Protein AF-A0A2T0MSK0-F1 (afdb_monomer_lite)

Sequence (196 aa):
MATLDSDTILVTEDGREGRLYRVDIQSNSGSLTFDRPVYLGRGYTHDLLAYDGSGHLFGIAGGTLRRYTINAAKPTISDISGNTKIGDGFTLKTLTATGPGWILGTTTDGRLISYRINGAGSWQRYQLRDTTWQVFDHLLSPGGGVYYGHRGEGSLFRYDDENPYDGRADDLRGQGAVDTTGWTQTLLSAQPATVS

Organism: NCBI:txid1291556

Structure (mmCIF, N/CA/C/O backbone):
data_AF-A0A2T0MSK0-F1
#
_entry.id   AF-A0A2T0MSK0-F1
#
loop_
_atom_site.group_PDB
_atom_site.id
_atom_site.type_symbol
_atom_site.label_atom_id
_atom_site.label_alt_id
_atom_site.label_comp_id
_atom_site.label_asym_id
_atom_site.label_entity_id
_atom_site.label_seq_id
_atom_site.pdbx_PDB_ins_code
_atom_site.Cartn_x
_atom_site.Cartn_y
_atom_site.Cartn_z
_atom_site.occupancy
_atom_site.B_iso_or_equiv
_atom_site.auth_seq_id
_atom_site.auth_comp_id
_atom_site.auth_asym_id
_atom_site.auth_atom_id
_atom_site.pdbx_PDB_model_num
ATOM 1 N N . MET A 1 1 ? -3.395 -6.216 3.695 1.00 94.75 1 MET A N 1
ATOM 2 C CA . MET A 1 1 ? -4.725 -5.857 3.142 1.00 94.75 1 MET A CA 1
ATOM 3 C C . MET A 1 1 ? -4.579 -4.685 2.182 1.00 94.75 1 MET A C 1
ATOM 5 O O . MET A 1 1 ? -3.748 -3.833 2.456 1.00 94.75 1 MET A O 1
ATOM 9 N N . ALA A 1 2 ? -5.370 -4.628 1.109 1.00 97.69 2 ALA A N 1
ATOM 10 C CA . ALA A 1 2 ? -5.450 -3.490 0.191 1.00 97.69 2 ALA A CA 1
ATOM 11 C C . ALA A 1 2 ? -6.913 -3.169 -0.157 1.00 97.69 2 ALA A C 1
ATOM 13 O O . ALA A 1 2 ? -7.655 -4.068 -0.552 1.00 97.69 2 ALA A O 1
ATOM 14 N N . THR A 1 3 ? -7.311 -1.905 -0.036 1.00 97.31 3 THR A N 1
ATOM 15 C CA . THR A 1 3 ? -8.613 -1.411 -0.511 1.00 97.31 3 THR A CA 1
ATOM 16 C C . THR A 1 3 ? -8.523 -1.078 -1.999 1.00 97.31 3 THR A C 1
ATOM 18 O O . THR A 1 3 ? -7.628 -0.341 -2.412 1.00 97.31 3 THR A O 1
ATOM 21 N N . LEU A 1 4 ? -9.422 -1.638 -2.810 1.00 97.56 4 LEU A N 1
ATOM 22 C CA . LEU A 1 4 ? -9.462 -1.392 -4.256 1.00 97.56 4 LEU A CA 1
ATOM 23 C C . LEU A 1 4 ? -10.348 -0.186 -4.563 1.00 97.56 4 LEU A C 1
ATOM 25 O O . LEU A 1 4 ? -9.930 0.730 -5.267 1.00 97.56 4 LEU A O 1
ATOM 29 N N . ASP A 1 5 ? -11.540 -0.180 -3.976 1.00 95.38 5 ASP A N 1
ATOM 30 C CA . ASP A 1 5 ? -12.548 0.866 -4.092 1.00 95.38 5 ASP A CA 1
ATOM 31 C C . ASP A 1 5 ? -13.436 0.894 -2.830 1.00 95.38 5 ASP A C 1
ATOM 33 O O . ASP A 1 5 ? -13.098 0.311 -1.796 1.00 95.38 5 ASP A O 1
ATOM 37 N N . SER A 1 6 ? -14.569 1.595 -2.897 1.00 93.19 6 SER A N 1
ATOM 38 C CA . SER A 1 6 ? -15.495 1.744 -1.775 1.00 93.19 6 SER A CA 1
ATOM 39 C C . SER A 1 6 ? -16.177 0.444 -1.342 1.00 93.19 6 SER A C 1
ATOM 41 O O . SER A 1 6 ? -16.709 0.403 -0.229 1.00 93.19 6 SER A O 1
ATOM 43 N N . ASP A 1 7 ? -16.218 -0.572 -2.211 1.00 95.50 7 ASP A N 1
ATOM 44 C CA . ASP A 1 7 ? -16.981 -1.802 -2.002 1.00 95.50 7 ASP A CA 1
ATOM 45 C C . ASP A 1 7 ? -16.143 -3.093 -2.036 1.00 95.50 7 ASP A C 1
ATOM 47 O O . ASP A 1 7 ? -16.675 -4.174 -1.773 1.00 95.50 7 ASP A O 1
ATOM 51 N N . THR A 1 8 ? -14.841 -2.992 -2.313 1.00 97.75 8 THR A N 1
ATOM 52 C CA . THR A 1 8 ? -13.966 -4.146 -2.518 1.00 97.75 8 THR A CA 1
ATOM 53 C C . THR A 1 8 ? -12.625 -4.010 -1.791 1.00 97.75 8 THR A C 1
ATOM 55 O O . THR A 1 8 ? -11.852 -3.067 -1.989 1.00 97.75 8 THR A O 1
ATOM 58 N N . ILE A 1 9 ? -12.291 -5.029 -0.994 1.00 97.69 9 ILE A N 1
ATOM 59 C CA . ILE A 1 9 ? -11.008 -5.159 -0.291 1.00 97.69 9 ILE A CA 1
ATOM 60 C C . ILE A 1 9 ? -10.359 -6.505 -0.632 1.00 97.69 9 ILE A C 1
ATOM 62 O O . ILE A 1 9 ? -11.032 -7.532 -0.704 1.00 97.69 9 ILE A O 1
ATOM 66 N N . LEU A 1 10 ? -9.035 -6.521 -0.785 1.00 98.31 10 LEU A N 1
ATOM 67 C CA . LEU A 1 10 ? -8.230 -7.737 -0.883 1.00 98.31 10 LEU A CA 1
ATOM 68 C C . LEU A 1 10 ? -7.434 -7.981 0.403 1.00 98.31 10 LEU A C 1
ATOM 70 O O . LEU A 1 10 ? -6.728 -7.099 0.907 1.00 98.31 10 LEU A O 1
ATOM 74 N N . VAL A 1 11 ? -7.508 -9.203 0.925 1.00 96.94 11 VAL A N 1
ATOM 75 C CA . VAL A 1 11 ? -6.854 -9.604 2.178 1.00 96.94 11 VAL A CA 1
ATOM 76 C C . VAL A 1 11 ? -6.111 -10.917 1.980 1.00 96.94 11 VAL A C 1
ATOM 78 O O . VAL A 1 11 ? -6.629 -11.847 1.361 1.00 96.94 11 VAL A O 1
ATOM 81 N N . THR A 1 12 ? -4.894 -10.985 2.511 1.00 96.00 12 THR A N 1
ATOM 82 C CA . THR A 1 12 ? -4.128 -12.224 2.623 1.00 96.00 12 THR A CA 1
ATOM 83 C C . THR A 1 12 ? -4.381 -12.890 3.968 1.00 96.00 12 THR A C 1
ATOM 85 O O . THR A 1 12 ? -4.525 -12.218 4.985 1.00 96.00 12 THR A O 1
ATOM 88 N N . GLU A 1 13 ? -4.463 -14.215 3.964 1.00 92.62 13 GLU A N 1
ATOM 89 C CA . GLU A 1 13 ? -4.462 -15.038 5.173 1.00 92.62 13 GLU A CA 1
ATOM 90 C C . GLU A 1 13 ? -3.043 -15.536 5.446 1.00 92.62 13 GLU A C 1
ATOM 92 O O . GLU A 1 13 ? -2.390 -16.098 4.555 1.00 92.62 13 GLU A O 1
ATOM 97 N N . ASP A 1 14 ? -2.606 -15.366 6.692 1.00 84.00 14 ASP A N 1
ATOM 98 C CA . ASP A 1 14 ? -1.315 -15.844 7.170 1.00 84.00 14 ASP A CA 1
ATOM 99 C C . ASP A 1 14 ? -1.237 -17.371 7.098 1.00 84.00 14 ASP A C 1
ATOM 101 O O . ASP A 1 14 ? -2.117 -18.102 7.555 1.00 84.00 14 ASP A O 1
ATOM 105 N N . GLY A 1 15 ? -0.142 -17.883 6.546 1.00 81.50 15 GLY A N 1
ATOM 106 C CA . GLY A 1 15 ? 0.099 -19.317 6.484 1.00 81.50 15 GLY A CA 1
ATOM 107 C C . GLY A 1 15 ? 1.002 -19.717 5.331 1.00 81.50 15 GLY A C 1
ATOM 108 O O . GLY A 1 15 ? 1.218 -18.969 4.381 1.00 81.50 15 GLY A O 1
ATOM 109 N N . ARG A 1 16 ? 1.518 -20.949 5.395 1.00 82.50 16 ARG A N 1
ATOM 110 C CA . ARG A 1 16 ? 2.482 -21.469 4.406 1.00 82.50 16 ARG A CA 1
ATOM 111 C C . ARG A 1 16 ? 1.939 -21.491 2.980 1.00 82.50 16 ARG A C 1
ATOM 113 O O . ARG A 1 16 ? 2.705 -21.342 2.038 1.00 82.50 16 ARG A O 1
ATOM 120 N N . GLU A 1 17 ? 0.636 -21.711 2.825 1.00 88.25 17 GLU A N 1
ATOM 121 C CA . GLU A 1 17 ? 0.003 -21.733 1.507 1.00 88.25 17 GLU A CA 1
ATOM 122 C C . GLU A 1 17 ? -0.261 -20.328 0.956 1.00 88.25 17 GLU A C 1
ATOM 124 O O . GLU A 1 17 ? -0.338 -20.194 -0.264 1.00 88.25 17 GLU A O 1
ATOM 129 N N . GLY A 1 18 ? -0.394 -19.319 1.832 1.00 93.06 18 GLY A N 1
ATOM 130 C CA . GLY A 1 18 ? -0.763 -17.934 1.525 1.00 93.06 18 GLY A CA 1
ATOM 131 C C . GLY A 1 18 ? -2.043 -17.827 0.704 1.00 93.06 18 GLY A C 1
ATOM 132 O O . GLY A 1 18 ? -2.034 -18.087 -0.500 1.00 93.06 18 GLY A O 1
ATOM 133 N N . ARG A 1 19 ? -3.165 -17.444 1.308 1.00 97.12 19 ARG A N 1
ATOM 134 C CA . ARG A 1 19 ? -4.448 -17.371 0.589 1.00 97.12 19 ARG A CA 1
ATOM 135 C C . ARG A 1 19 ? -4.872 -15.930 0.372 1.00 97.12 19 ARG A C 1
ATOM 137 O O . ARG A 1 19 ? -4.664 -15.101 1.244 1.00 97.12 19 ARG A O 1
ATOM 144 N N . LEU A 1 20 ? -5.467 -15.648 -0.783 1.00 98.12 20 LEU A N 1
ATOM 145 C CA . LEU A 1 20 ? -6.070 -14.355 -1.092 1.00 98.12 20 LEU A CA 1
ATOM 146 C C . LEU A 1 20 ? -7.587 -14.475 -1.039 1.00 98.12 20 LEU A C 1
ATOM 148 O O . LEU A 1 20 ? -8.165 -15.375 -1.658 1.00 98.12 20 LEU A O 1
ATOM 152 N N . TYR A 1 21 ? -8.209 -13.528 -0.353 1.00 98.31 21 TYR A N 1
ATOM 153 C CA . TYR A 1 21 ? -9.651 -13.365 -0.297 1.00 98.31 21 TYR A CA 1
ATOM 154 C C . TYR A 1 21 ? -10.037 -11.966 -0.760 1.00 98.31 21 TYR A C 1
ATOM 156 O O . TYR A 1 21 ? -9.319 -10.993 -0.519 1.00 98.31 21 TYR A O 1
ATOM 164 N N . ARG A 1 22 ? -11.201 -11.882 -1.396 1.00 98.44 22 ARG A N 1
ATOM 165 C CA . ARG A 1 22 ? -11.925 -10.638 -1.622 1.00 98.44 22 ARG A CA 1
ATOM 166 C C . ARG A 1 22 ? -12.978 -10.475 -0.538 1.00 98.44 22 ARG A C 1
ATOM 168 O O . ARG A 1 22 ? -13.679 -11.432 -0.215 1.00 98.44 22 ARG A O 1
ATOM 175 N N . VAL A 1 23 ? -13.099 -9.279 0.008 1.00 97.88 23 VAL A N 1
ATOM 176 C CA . VAL A 1 23 ? -14.169 -8.904 0.928 1.00 97.88 23 VAL A CA 1
ATOM 177 C C . VAL A 1 23 ? -15.037 -7.877 0.219 1.00 97.88 23 VAL A C 1
ATOM 179 O O . VAL A 1 23 ? -14.534 -6.830 -0.188 1.00 97.88 23 VAL A O 1
ATOM 182 N N . ASP A 1 24 ? -16.318 -8.206 0.071 1.00 97.75 24 ASP A N 1
ATOM 183 C CA . ASP A 1 24 ? -17.313 -7.349 -0.567 1.00 97.75 24 ASP A CA 1
ATOM 184 C C . ASP A 1 24 ? -18.041 -6.557 0.526 1.00 97.75 24 ASP A C 1
ATOM 186 O O . ASP A 1 24 ? -18.707 -7.138 1.389 1.00 97.75 24 ASP A O 1
ATOM 190 N N . ILE A 1 25 ? -17.880 -5.235 0.518 1.00 96.50 25 ILE A N 1
ATOM 191 C CA . ILE A 1 25 ? -18.506 -4.327 1.480 1.00 96.50 25 ILE A CA 1
ATOM 192 C C . ILE A 1 25 ? -19.928 -4.015 1.016 1.00 96.50 25 ILE A C 1
ATOM 194 O O . ILE A 1 25 ? -20.156 -3.584 -0.110 1.00 96.50 25 ILE A O 1
ATOM 198 N N . GLN A 1 26 ? -20.886 -4.229 1.912 1.00 95.06 26 GLN A N 1
ATOM 199 C CA . GLN A 1 26 ? -22.314 -4.003 1.688 1.00 95.06 26 GLN A CA 1
ATOM 200 C C . GLN A 1 26 ? -22.724 -2.582 2.090 1.00 95.06 26 GLN A C 1
ATOM 202 O O . GLN A 1 26 ? -23.502 -1.926 1.403 1.00 95.06 26 GLN A O 1
ATOM 207 N N . SER A 1 27 ? -22.179 -2.090 3.202 1.00 92.44 27 SER A N 1
ATOM 208 C CA . SER A 1 27 ? -22.336 -0.708 3.647 1.00 92.44 27 SER A CA 1
ATOM 209 C C . SER A 1 27 ? -21.064 -0.247 4.336 1.00 92.44 27 SER A C 1
ATOM 211 O O . SER A 1 27 ? -20.455 -0.996 5.097 1.00 92.44 27 SER A O 1
ATOM 213 N N . ASN A 1 28 ? -20.693 1.004 4.088 1.00 84.75 28 ASN A N 1
ATOM 214 C CA . ASN A 1 28 ? -19.660 1.744 4.812 1.00 84.75 28 ASN A CA 1
ATOM 215 C C . ASN A 1 28 ? -20.208 3.069 5.384 1.00 84.75 28 ASN A C 1
ATOM 217 O O . ASN A 1 28 ? -19.450 3.889 5.898 1.00 84.75 28 ASN A O 1
ATOM 221 N N . SER A 1 29 ? -21.530 3.273 5.310 1.00 85.12 29 SER A N 1
ATOM 222 C CA . SER A 1 29 ? -22.217 4.463 5.812 1.00 85.12 29 SER A CA 1
ATOM 223 C C . SER A 1 29 ? -22.952 4.134 7.112 1.00 85.12 29 SER A C 1
ATOM 225 O O . SER A 1 29 ? -23.816 3.259 7.142 1.00 85.12 29 SER A O 1
ATOM 227 N N . GLY A 1 30 ? -22.577 4.790 8.213 1.00 85.00 30 GLY A N 1
ATOM 228 C CA . GLY A 1 30 ? -23.147 4.565 9.552 1.00 85.00 30 GLY A CA 1
ATOM 229 C C . GLY A 1 30 ? -22.704 3.263 10.236 1.00 85.00 30 GLY A C 1
ATOM 230 O O . GLY A 1 30 ? -22.449 3.266 11.438 1.00 85.00 30 GLY A O 1
ATOM 231 N N . SER A 1 31 ? -22.552 2.171 9.488 1.00 87.56 31 SER A N 1
ATOM 232 C CA . SER A 1 31 ? -21.946 0.918 9.943 1.00 87.56 31 SER A CA 1
ATOM 233 C C . SER A 1 31 ? -21.230 0.204 8.796 1.00 87.56 31 SER A C 1
ATOM 235 O O . SER A 1 31 ? -21.648 0.293 7.639 1.00 87.56 31 SER A O 1
ATOM 237 N N . LEU A 1 32 ? -20.144 -0.500 9.134 1.00 89.62 32 LEU A N 1
ATOM 238 C CA . LEU A 1 32 ? -19.423 -1.369 8.209 1.00 89.62 32 LEU A CA 1
ATOM 239 C C . LEU A 1 32 ? -20.066 -2.759 8.212 1.00 89.62 32 LEU A C 1
ATOM 241 O O . LEU A 1 32 ? -20.032 -3.454 9.228 1.00 89.62 32 LEU A O 1
ATOM 245 N N . THR A 1 33 ? -20.621 -3.176 7.079 1.00 95.00 33 THR A N 1
ATOM 246 C CA . THR A 1 33 ? -21.130 -4.538 6.869 1.00 95.00 33 THR A CA 1
ATOM 247 C C . THR A 1 33 ? -20.529 -5.123 5.600 1.00 95.00 33 THR A C 1
ATOM 249 O O . THR A 1 33 ? -20.262 -4.402 4.641 1.00 95.00 33 THR A O 1
ATOM 252 N N . PHE A 1 34 ? -20.283 -6.431 5.591 1.00 95.75 34 PHE A N 1
ATOM 253 C CA . PHE A 1 34 ? -19.645 -7.118 4.472 1.00 95.75 34 PHE A CA 1
ATOM 254 C C . PHE A 1 34 ? -20.119 -8.566 4.375 1.00 95.75 34 PHE A C 1
ATOM 256 O O . PHE A 1 34 ? -20.515 -9.174 5.374 1.00 95.75 34 PHE A O 1
ATOM 263 N N . ASP A 1 35 ? -20.074 -9.109 3.164 1.00 94.81 35 ASP A N 1
ATOM 264 C CA . ASP A 1 35 ? -20.389 -10.512 2.921 1.00 94.81 35 ASP A CA 1
ATOM 265 C C . ASP A 1 35 ? -19.274 -11.430 3.414 1.00 94.81 35 ASP A C 1
ATOM 267 O O . ASP A 1 35 ? -18.136 -11.022 3.650 1.00 94.81 35 ASP A O 1
ATOM 271 N N . ARG A 1 36 ? -19.575 -12.728 3.507 1.00 96.81 36 ARG A N 1
ATOM 272 C CA . ARG A 1 36 ? -18.538 -13.728 3.760 1.00 96.81 36 ARG A CA 1
ATOM 273 C C . ARG A 1 36 ? -17.408 -13.583 2.719 1.00 96.81 36 ARG A C 1
ATOM 275 O O . ARG A 1 36 ? -17.713 -13.633 1.527 1.00 96.81 36 ARG A O 1
ATOM 282 N N . PRO A 1 37 ? -16.129 -13.495 3.142 1.00 97.69 37 PRO A N 1
ATOM 283 C CA . PRO A 1 37 ? -15.008 -13.350 2.220 1.00 97.69 37 PRO A CA 1
ATOM 284 C C . PRO A 1 37 ? -14.994 -14.422 1.124 1.00 97.69 37 PRO A C 1
ATOM 286 O O . PRO A 1 37 ? -15.175 -15.615 1.388 1.00 97.69 37 PRO A O 1
ATOM 289 N N . VAL A 1 38 ? -14.752 -13.992 -0.111 1.00 98.38 38 VAL A N 1
ATOM 290 C CA . VAL A 1 38 ? -14.679 -14.839 -1.301 1.00 98.38 38 VAL A CA 1
ATOM 291 C C . VAL A 1 38 ? -13.236 -15.276 -1.504 1.00 98.38 38 VAL A C 1
ATOM 293 O O . VAL A 1 38 ? -12.351 -14.456 -1.727 1.00 98.38 38 VAL A O 1
ATOM 296 N N . TYR A 1 39 ? -12.988 -16.581 -1.442 1.00 98.12 39 TYR A N 1
ATOM 297 C CA . TYR A 1 39 ? -11.670 -17.140 -1.731 1.00 98.12 39 TYR A CA 1
ATOM 298 C C . TYR A 1 39 ? -11.306 -16.953 -3.208 1.00 98.12 39 TYR A C 1
ATOM 300 O O . TYR A 1 39 ? -12.068 -17.354 -4.089 1.00 98.12 39 TYR A O 1
ATOM 308 N N . LEU A 1 40 ? -10.130 -16.382 -3.474 1.00 98.12 40 LEU A N 1
ATOM 309 C CA . LEU A 1 40 ? -9.619 -16.164 -4.827 1.00 98.12 40 LEU A CA 1
ATOM 310 C C . LEU A 1 40 ? -8.521 -17.163 -5.198 1.00 98.12 40 LEU A C 1
ATOM 312 O O . LEU A 1 40 ? -8.488 -17.650 -6.323 1.00 98.12 40 LEU A O 1
ATOM 316 N N . GLY A 1 41 ? -7.616 -17.506 -4.282 1.00 96.38 41 GLY A N 1
ATOM 317 C CA . GLY A 1 41 ? -6.534 -18.431 -4.616 1.00 96.38 41 GLY A CA 1
ATOM 318 C C . GLY A 1 41 ? -5.469 -18.590 -3.540 1.00 96.38 41 GLY A C 1
ATOM 319 O O . GLY A 1 41 ? -5.531 -17.974 -2.480 1.00 96.38 41 GLY A O 1
ATOM 320 N N . ARG A 1 42 ? -4.484 -19.448 -3.824 1.00 95.62 42 ARG A N 1
ATOM 321 C CA . ARG A 1 42 ? -3.305 -19.718 -2.981 1.00 95.62 42 ARG A CA 1
ATOM 322 C C . ARG A 1 42 ? -2.027 -19.134 -3.598 1.00 95.62 42 ARG A C 1
ATOM 324 O O . ARG A 1 42 ? -2.031 -18.779 -4.774 1.00 95.62 42 ARG A O 1
ATOM 331 N N . GLY A 1 43 ? -0.930 -19.109 -2.844 1.00 92.25 43 GLY A N 1
ATOM 332 C CA . GLY A 1 43 ? 0.365 -18.551 -3.252 1.00 92.25 43 GLY A CA 1
ATOM 333 C C . GLY A 1 43 ? 0.524 -17.052 -2.973 1.00 92.25 43 GLY A C 1
ATOM 334 O O . GLY A 1 43 ? 1.517 -16.457 -3.388 1.00 92.25 43 GLY A O 1
ATOM 335 N N . TYR A 1 44 ? -0.430 -16.444 -2.268 1.00 96.06 44 TYR A N 1
ATOM 336 C CA . TYR A 1 44 ? -0.400 -15.043 -1.853 1.00 96.06 44 TYR A CA 1
ATOM 337 C C . TYR A 1 44 ? 0.083 -14.954 -0.406 1.00 96.06 44 TYR A C 1
ATOM 339 O O . TYR A 1 44 ? -0.696 -14.754 0.517 1.00 96.06 44 TYR A O 1
ATOM 347 N N . THR A 1 45 ? 1.381 -15.158 -0.203 1.00 94.44 45 THR A N 1
ATOM 348 C CA . THR A 1 45 ? 2.033 -15.185 1.119 1.00 94.44 45 THR A CA 1
ATOM 349 C C . THR A 1 45 ? 2.502 -13.796 1.565 1.00 94.44 45 THR A C 1
ATOM 351 O O . THR A 1 45 ? 3.557 -13.680 2.180 1.00 94.44 45 THR A O 1
ATOM 354 N N . HIS A 1 46 ? 1.816 -12.732 1.142 1.00 95.56 46 HIS A N 1
ATOM 355 C CA . HIS A 1 46 ? 2.287 -11.361 1.354 1.00 95.56 46 HIS A CA 1
ATOM 356 C C . HIS A 1 46 ? 1.933 -10.877 2.752 1.00 95.56 46 HIS A C 1
ATOM 358 O O . HIS A 1 46 ? 0.759 -10.896 3.124 1.00 95.56 46 HIS A O 1
ATOM 364 N N . ASP A 1 47 ? 2.947 -10.380 3.456 1.00 92.88 47 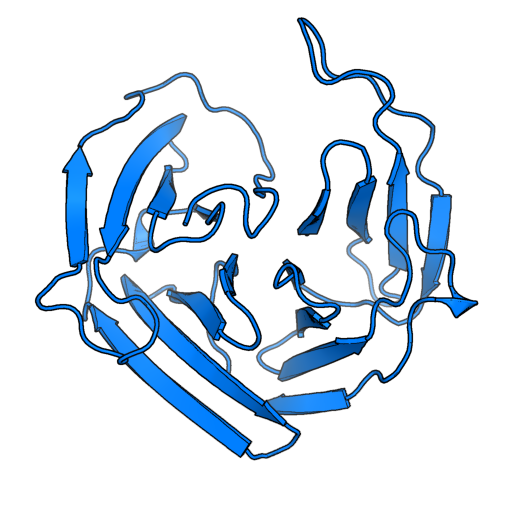ASP A N 1
ATOM 365 C CA . ASP A 1 47 ? 2.831 -9.733 4.764 1.00 92.88 47 ASP A CA 1
ATOM 366 C C . ASP A 1 47 ? 2.163 -8.354 4.615 1.00 92.88 47 ASP A C 1
ATOM 368 O O . ASP A 1 47 ? 1.367 -7.915 5.442 1.00 92.88 47 ASP A O 1
ATOM 372 N N . LEU A 1 48 ? 2.467 -7.667 3.509 1.00 96.38 48 LEU A N 1
ATOM 373 C CA . LEU A 1 48 ? 1.975 -6.329 3.197 1.00 96.38 48 LEU A CA 1
ATOM 374 C C . LEU A 1 48 ? 1.350 -6.309 1.804 1.00 96.38 48 LEU A C 1
ATOM 376 O O . LEU A 1 48 ? 1.878 -6.932 0.885 1.00 96.38 48 LEU A O 1
ATOM 380 N N . LEU A 1 49 ? 0.263 -5.553 1.636 1.00 97.50 49 LEU A N 1
ATOM 381 C CA . LEU A 1 49 ? -0.401 -5.340 0.349 1.00 97.50 49 LEU A CA 1
ATOM 382 C C . LEU A 1 49 ? -0.731 -3.860 0.152 1.00 97.50 49 LEU A C 1
ATOM 384 O O . LEU A 1 49 ? -1.144 -3.204 1.102 1.00 97.50 49 LEU A O 1
ATOM 388 N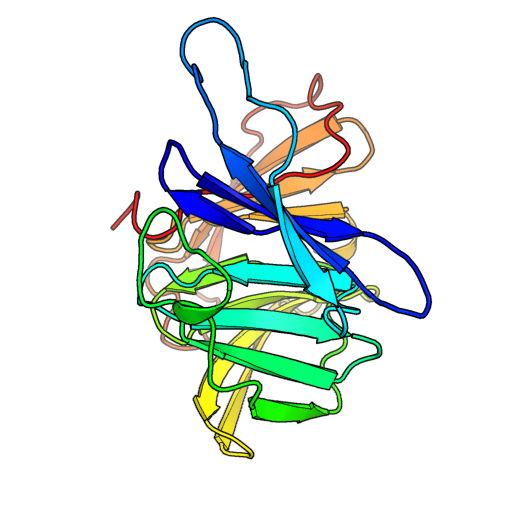 N . ALA A 1 50 ? -0.625 -3.367 -1.080 1.00 97.69 50 ALA A N 1
ATOM 389 C CA . ALA A 1 50 ? -1.150 -2.062 -1.478 1.00 97.69 50 ALA A CA 1
ATOM 390 C C . ALA A 1 50 ? -1.613 -2.088 -2.936 1.00 97.69 50 ALA A C 1
ATOM 392 O O . ALA A 1 50 ? -0.940 -2.660 -3.792 1.00 97.69 50 ALA A O 1
ATOM 393 N N . TYR A 1 51 ? -2.756 -1.468 -3.214 1.00 98.19 51 TYR A N 1
ATOM 394 C CA . TYR A 1 51 ? -3.258 -1.256 -4.567 1.00 98.19 51 TYR A CA 1
ATOM 395 C C . TYR A 1 51 ? -2.975 0.189 -4.976 1.00 98.19 51 TYR A C 1
ATOM 397 O O . TYR A 1 51 ? -3.191 1.097 -4.178 1.00 98.19 51 TYR A O 1
ATOM 405 N N . ASP A 1 52 ? -2.472 0.404 -6.189 1.00 96.44 52 ASP A N 1
ATOM 406 C CA . ASP A 1 52 ? -2.032 1.732 -6.639 1.00 96.44 52 ASP A CA 1
ATOM 407 C C . ASP A 1 52 ? -3.121 2.584 -7.300 1.00 96.44 52 ASP A C 1
ATOM 409 O O . ASP A 1 52 ? -2.848 3.692 -7.757 1.00 96.44 52 ASP A O 1
ATOM 413 N N . GLY A 1 53 ? -4.352 2.071 -7.368 1.00 94.94 53 GLY A N 1
ATOM 414 C CA . GLY A 1 53 ? -5.472 2.754 -8.017 1.00 94.94 53 GLY A CA 1
ATOM 415 C C . GLY A 1 53 ? -5.448 2.682 -9.543 1.00 94.94 53 GLY A C 1
ATOM 416 O O . GLY A 1 53 ? -6.360 3.194 -10.184 1.00 94.94 53 GLY A O 1
ATOM 417 N N . SER A 1 54 ? -4.446 2.032 -10.139 1.00 94.69 54 SER A N 1
ATOM 418 C CA . SER A 1 54 ? -4.216 2.000 -11.590 1.00 94.69 54 SER A CA 1
ATOM 419 C C . SER A 1 54 ? -4.017 0.591 -12.151 1.00 94.69 54 SER A C 1
ATOM 421 O O . SER A 1 54 ? -3.398 0.400 -13.197 1.00 94.69 54 SER A O 1
ATOM 423 N N . GLY A 1 55 ? -4.563 -0.409 -11.463 1.00 96.50 55 GLY A N 1
ATOM 424 C CA . GLY A 1 55 ? -4.527 -1.798 -11.903 1.00 96.50 55 GLY A CA 1
ATOM 425 C C . GLY A 1 55 ? -3.329 -2.591 -11.390 1.00 96.50 55 GLY A C 1
ATOM 426 O O . GLY A 1 55 ? -3.178 -3.740 -11.803 1.00 96.50 55 GLY A O 1
ATOM 427 N N . HIS A 1 56 ? -2.500 -2.062 -10.479 1.00 98.06 56 HIS A N 1
ATOM 428 C CA . HIS A 1 56 ? -1.444 -2.858 -9.851 1.00 98.06 56 HIS A CA 1
ATOM 429 C C . HIS A 1 56 ? -1.664 -3.089 -8.362 1.00 98.06 56 HIS A C 1
ATOM 431 O O . HIS A 1 56 ? -1.796 -2.159 -7.567 1.00 98.06 56 HIS A O 1
ATOM 437 N N . LEU A 1 57 ? -1.610 -4.365 -7.979 1.00 98.56 57 LEU A N 1
ATOM 438 C CA . LEU A 1 57 ? -1.492 -4.794 -6.592 1.00 98.56 57 LEU A CA 1
ATOM 439 C C . LEU A 1 57 ? -0.031 -5.135 -6.302 1.00 98.56 57 LEU A C 1
ATOM 441 O O . LEU A 1 57 ? 0.568 -5.986 -6.964 1.00 98.56 57 LEU A O 1
ATOM 445 N N . PHE A 1 58 ? 0.527 -4.500 -5.285 1.00 98.44 58 PHE A N 1
ATOM 446 C CA . PHE A 1 58 ? 1.859 -4.761 -4.765 1.00 98.44 58 PHE A CA 1
ATOM 447 C C . PHE A 1 58 ? 1.771 -5.608 -3.504 1.00 98.44 58 PHE A C 1
ATOM 449 O O . PHE A 1 58 ? 0.900 -5.382 -2.665 1.00 98.44 58 PHE A O 1
ATOM 456 N N . GLY A 1 59 ? 2.684 -6.567 -3.369 1.00 98.00 59 GLY A N 1
ATOM 457 C CA . GLY A 1 59 ? 2.807 -7.400 -2.180 1.00 98.00 59 GLY A CA 1
ATOM 458 C C . GLY A 1 59 ? 4.258 -7.597 -1.769 1.00 98.00 59 GLY A C 1
ATOM 459 O O . GLY A 1 59 ? 5.102 -7.864 -2.627 1.00 98.00 59 GLY A O 1
ATOM 460 N N . ILE A 1 60 ? 4.546 -7.460 -0.474 1.00 97.62 60 ILE A N 1
ATOM 461 C CA . ILE A 1 60 ? 5.863 -7.766 0.099 1.00 97.62 60 ILE A CA 1
ATOM 462 C C . ILE A 1 60 ? 5.746 -9.030 0.944 1.00 97.62 60 ILE A C 1
ATOM 464 O O . ILE A 1 60 ? 4.872 -9.118 1.802 1.00 97.62 60 ILE A O 1
ATOM 468 N N . ALA A 1 61 ? 6.645 -9.984 0.700 1.00 94.88 61 ALA A N 1
ATOM 469 C CA . ALA A 1 61 ? 6.814 -11.191 1.504 1.00 94.88 61 ALA A CA 1
ATOM 470 C C . ALA A 1 61 ? 8.307 -11.432 1.736 1.00 94.88 61 ALA A C 1
ATOM 472 O O . ALA A 1 61 ? 9.062 -11.558 0.763 1.00 94.88 61 ALA A O 1
ATOM 473 N N . GLY A 1 62 ? 8.756 -11.468 2.994 1.00 92.75 62 GLY A N 1
ATOM 474 C CA . GLY A 1 62 ? 10.161 -11.767 3.322 1.00 92.75 62 GLY A CA 1
ATOM 475 C C . GLY A 1 62 ? 11.181 -10.885 2.580 1.00 92.75 62 GLY A C 1
ATOM 476 O O . GLY A 1 62 ? 12.220 -11.369 2.134 1.00 92.75 62 GLY A O 1
ATOM 477 N N . GLY A 1 63 ? 10.857 -9.607 2.368 1.00 96.19 63 GLY A N 1
ATOM 478 C CA . GLY A 1 63 ? 11.705 -8.649 1.651 1.00 96.19 63 GLY A CA 1
ATOM 479 C C . GLY A 1 63 ? 11.668 -8.727 0.120 1.00 96.19 63 GLY A C 1
ATOM 480 O O . GLY A 1 63 ? 12.351 -7.945 -0.543 1.00 96.19 63 GLY A O 1
ATOM 481 N N . THR A 1 64 ? 10.879 -9.633 -0.460 1.00 97.94 64 THR A N 1
ATOM 482 C CA . THR A 1 64 ? 10.627 -9.693 -1.906 1.00 97.94 64 THR A CA 1
ATOM 483 C C . THR A 1 64 ? 9.386 -8.879 -2.250 1.00 97.94 64 THR A C 1
ATOM 485 O O . THR A 1 64 ? 8.308 -9.177 -1.738 1.00 97.94 64 THR A O 1
ATOM 488 N N . LEU A 1 65 ? 9.505 -7.912 -3.164 1.00 98.62 65 LEU A N 1
ATOM 489 C CA . LEU A 1 65 ? 8.350 -7.213 -3.732 1.00 98.62 65 LEU A CA 1
ATOM 490 C C . LEU A 1 65 ? 7.850 -7.950 -4.978 1.00 98.62 65 LEU A C 1
ATOM 492 O O . LEU A 1 65 ? 8.614 -8.245 -5.906 1.00 98.62 65 LEU A O 1
ATOM 496 N N . ARG A 1 66 ? 6.544 -8.195 -5.029 1.00 98.50 66 ARG A N 1
ATOM 497 C CA . ARG A 1 66 ? 5.822 -8.699 -6.200 1.00 98.50 66 ARG A CA 1
ATOM 498 C C . ARG A 1 66 ? 4.754 -7.705 -6.636 1.00 98.50 66 ARG A C 1
ATOM 500 O O . ARG A 1 66 ? 4.183 -6.998 -5.811 1.00 98.50 66 ARG A O 1
ATOM 507 N N . ARG A 1 67 ? 4.479 -7.683 -7.937 1.00 98.56 67 ARG A N 1
ATOM 508 C CA . ARG A 1 67 ? 3.387 -6.923 -8.552 1.00 98.56 67 ARG A CA 1
ATOM 509 C C . ARG A 1 67 ? 2.447 -7.882 -9.269 1.00 98.56 67 ARG A C 1
ATOM 511 O O . ARG A 1 67 ? 2.918 -8.823 -9.903 1.00 98.56 67 ARG A O 1
ATOM 518 N N . TYR A 1 68 ? 1.156 -7.610 -9.188 1.00 98.56 68 TYR A N 1
ATOM 519 C CA . TYR A 1 68 ? 0.084 -8.277 -9.920 1.00 98.56 68 TYR A CA 1
ATOM 520 C C . TYR A 1 68 ? -0.702 -7.229 -10.698 1.00 98.56 68 TYR A C 1
ATOM 522 O O . TYR A 1 68 ? -0.773 -6.075 -10.274 1.00 98.56 68 TYR A O 1
ATOM 530 N N . THR A 1 69 ? -1.308 -7.639 -11.803 1.00 98.44 69 THR A N 1
ATOM 531 C CA . THR A 1 69 ? -2.284 -6.838 -12.538 1.00 98.44 69 THR A CA 1
ATOM 532 C C . THR A 1 69 ? -3.686 -7.214 -12.075 1.00 98.44 69 THR A C 1
ATOM 534 O O . THR A 1 69 ? -4.008 -8.402 -12.031 1.00 98.44 69 THR A O 1
ATOM 537 N N . ILE A 1 70 ? -4.495 -6.208 -11.753 1.00 98.38 70 ILE A N 1
ATOM 538 C CA . ILE A 1 70 ? -5.907 -6.306 -11.380 1.00 98.38 70 ILE A CA 1
ATOM 539 C C . ILE A 1 70 ? -6.726 -5.653 -12.494 1.00 98.38 70 ILE A C 1
ATOM 541 O O . ILE A 1 70 ? -6.592 -4.457 -12.736 1.00 98.38 70 ILE A O 1
ATOM 545 N N . ASN A 1 71 ? -7.563 -6.436 -13.174 1.00 97.12 71 ASN A N 1
ATOM 546 C CA . ASN A 1 71 ? -8.310 -5.983 -14.357 1.00 97.12 71 ASN A CA 1
ATOM 547 C C . ASN A 1 71 ? -9.807 -5.748 -14.103 1.00 97.12 71 ASN A C 1
ATOM 549 O O . ASN A 1 71 ? -10.563 -5.517 -15.044 1.00 97.12 71 ASN A O 1
ATOM 553 N N . ALA A 1 72 ? -10.247 -5.817 -12.847 1.00 97.50 72 ALA A N 1
ATOM 554 C CA . ALA A 1 72 ? -11.635 -5.601 -12.460 1.00 97.50 72 ALA A CA 1
ATOM 555 C C . ALA A 1 72 ? -11.717 -4.958 -11.072 1.00 97.50 72 ALA A C 1
ATOM 557 O O . ALA A 1 72 ? -10.915 -5.279 -10.197 1.00 97.50 72 ALA A O 1
ATOM 558 N N . ALA A 1 73 ? -12.717 -4.096 -10.874 1.00 95.06 73 ALA A N 1
ATOM 559 C CA . ALA A 1 73 ? -13.002 -3.442 -9.594 1.00 95.06 73 ALA A CA 1
ATOM 560 C C . ALA A 1 73 ? -13.315 -4.463 -8.484 1.00 95.06 73 ALA A C 1
ATOM 562 O O . ALA A 1 73 ? -12.708 -4.441 -7.419 1.00 95.06 73 ALA A O 1
ATOM 563 N N . LYS A 1 74 ? -14.161 -5.453 -8.807 1.00 96.94 74 LYS A N 1
ATOM 564 C CA . LYS A 1 74 ? -14.521 -6.588 -7.947 1.00 96.94 74 LYS A CA 1
ATOM 565 C C . LYS A 1 74 ? -13.949 -7.897 -8.519 1.00 96.94 74 LYS A C 1
ATOM 567 O O . LYS A 1 74 ? -14.684 -8.671 -9.137 1.00 96.94 74 LYS A O 1
ATOM 572 N N . PRO A 1 75 ? -12.635 -8.155 -8.379 1.00 98.19 75 PRO A N 1
ATOM 573 C CA . PRO A 1 75 ? -11.948 -9.186 -9.145 1.00 98.19 75 PRO A CA 1
ATOM 574 C C . PRO A 1 75 ? -12.345 -10.598 -8.718 1.00 98.19 75 PRO A C 1
ATOM 576 O O . PRO A 1 75 ? -12.540 -10.895 -7.539 1.00 98.19 75 PRO A O 1
ATOM 579 N N . THR A 1 76 ? -12.420 -11.493 -9.690 1.00 98.06 76 THR A N 1
ATOM 580 C CA . THR A 1 76 ? -12.274 -12.937 -9.502 1.00 98.06 76 THR A CA 1
ATOM 581 C C . THR A 1 76 ? -10.819 -13.334 -9.762 1.00 98.06 76 THR A C 1
ATOM 583 O O . THR A 1 76 ? -9.992 -12.508 -10.146 1.00 98.06 76 THR A O 1
ATOM 586 N N . ILE A 1 77 ? -10.466 -14.608 -9.576 1.00 97.12 77 ILE A N 1
ATOM 587 C CA . ILE A 1 77 ? -9.080 -15.044 -9.787 1.00 97.12 77 ILE A CA 1
ATOM 588 C C . ILE A 1 77 ? -8.594 -14.869 -11.232 1.00 97.12 77 ILE A C 1
ATOM 590 O O . ILE A 1 77 ? -7.409 -14.633 -11.436 1.00 97.12 77 ILE A O 1
ATOM 594 N N . SER A 1 78 ? -9.478 -14.934 -12.235 1.00 97.56 78 SER A N 1
ATOM 595 C CA . SER A 1 78 ? -9.097 -14.690 -13.634 1.00 97.56 78 SER A CA 1
ATOM 596 C C . SER A 1 78 ? -8.746 -13.229 -13.917 1.00 97.56 78 SER A C 1
ATOM 598 O O . SER A 1 78 ? -8.057 -12.953 -14.895 1.00 97.56 78 SER A O 1
ATOM 600 N N . ASP A 1 79 ? -9.177 -12.306 -13.054 1.00 98.44 79 ASP A N 1
ATOM 601 C CA . ASP A 1 79 ? -8.903 -10.872 -13.182 1.00 98.44 79 ASP A CA 1
ATOM 602 C C . ASP A 1 79 ? -7.571 -10.473 -12.532 1.00 98.44 79 ASP A C 1
ATOM 604 O O . ASP A 1 79 ? -7.140 -9.326 -12.669 1.00 98.44 79 ASP A O 1
ATOM 608 N N . ILE A 1 80 ? -6.914 -11.414 -11.841 1.00 98.38 80 ILE A N 1
ATOM 609 C CA . ILE A 1 80 ? -5.630 -11.222 -11.168 1.00 98.38 80 ILE A CA 1
ATOM 610 C C . ILE A 1 80 ? -4.556 -12.009 -11.908 1.00 98.38 80 ILE A C 1
ATOM 612 O O . ILE A 1 80 ? -4.566 -13.238 -11.958 1.00 98.38 80 ILE A O 1
ATOM 616 N N . SER A 1 81 ? -3.586 -11.298 -12.472 1.00 97.50 81 SER A N 1
ATOM 617 C CA . SER A 1 81 ? -2.537 -11.908 -13.289 1.00 97.50 81 SER A CA 1
ATOM 618 C C . SER A 1 81 ? -1.162 -11.311 -13.011 1.00 97.50 81 SER A C 1
ATOM 620 O O . SER A 1 81 ? -0.999 -10.416 -12.184 1.00 97.50 81 SER A O 1
ATOM 622 N N . GLY A 1 82 ? -0.139 -11.833 -13.690 1.00 91.00 82 GLY A N 1
ATOM 623 C CA . GLY A 1 82 ? 1.141 -11.144 -13.786 1.00 91.00 82 GLY A CA 1
ATOM 624 C C . GLY A 1 82 ? 1.979 -11.133 -12.512 1.00 91.00 82 GLY A C 1
ATOM 625 O O . GLY A 1 82 ? 2.690 -10.156 -12.348 1.00 91.00 82 GLY A O 1
ATOM 626 N N . ASN A 1 83 ? 1.928 -12.183 -11.670 1.00 95.75 83 ASN A N 1
ATOM 627 C CA . ASN A 1 83 ? 2.740 -12.406 -10.451 1.00 95.75 83 ASN A CA 1
ATOM 628 C C . ASN A 1 83 ? 4.259 -12.197 -10.669 1.00 95.75 83 ASN A C 1
ATOM 630 O O . ASN A 1 83 ? 5.060 -13.138 -10.722 1.00 95.75 83 ASN A O 1
ATOM 634 N N . THR A 1 84 ? 4.657 -10.940 -10.798 1.00 98.06 84 THR A N 1
ATOM 635 C CA . THR A 1 84 ? 5.961 -10.517 -11.289 1.00 98.06 84 THR A CA 1
ATOM 636 C C . THR A 1 84 ? 6.810 -10.162 -10.094 1.00 98.06 84 THR A C 1
ATOM 638 O O . THR A 1 84 ? 6.466 -9.262 -9.329 1.00 98.06 84 THR A O 1
ATOM 641 N N . LYS A 1 85 ? 7.941 -10.847 -9.931 1.00 98.31 85 LYS A N 1
ATOM 642 C CA . LYS A 1 85 ? 8.951 -10.428 -8.960 1.00 98.31 85 LYS A CA 1
ATOM 643 C C . LYS A 1 85 ? 9.559 -9.104 -9.426 1.00 98.31 85 LYS A C 1
ATOM 645 O O . LYS A 1 85 ? 10.166 -9.047 -10.492 1.00 98.31 85 LYS A O 1
ATOM 650 N N . ILE A 1 86 ? 9.396 -8.058 -8.624 1.00 98.69 86 ILE A N 1
ATOM 651 C CA . ILE A 1 86 ? 9.987 -6.743 -8.885 1.00 98.69 86 ILE A CA 1
ATOM 652 C C . ILE A 1 86 ? 11.448 -6.722 -8.438 1.00 98.69 86 ILE A C 1
ATOM 654 O O . ILE A 1 86 ? 12.318 -6.275 -9.184 1.00 98.69 86 ILE A O 1
ATOM 658 N N . GLY A 1 87 ? 11.725 -7.262 -7.252 1.00 98.56 87 GLY A N 1
ATOM 659 C CA . GLY A 1 87 ? 13.070 -7.366 -6.699 1.00 98.56 87 GLY A CA 1
ATOM 660 C C . GLY A 1 87 ? 13.065 -7.856 -5.254 1.00 98.56 87 GLY A C 1
ATOM 661 O O . GLY A 1 87 ? 12.011 -8.166 -4.699 1.00 98.56 87 GLY A O 1
ATOM 662 N N . ASP A 1 88 ? 14.255 -7.896 -4.666 1.00 98.38 88 ASP A N 1
ATOM 663 C CA . ASP A 1 88 ? 14.504 -8.243 -3.265 1.00 98.38 88 ASP A CA 1
ATOM 664 C C . ASP A 1 88 ? 15.038 -7.022 -2.495 1.00 98.38 88 ASP A C 1
ATOM 666 O O . ASP A 1 88 ? 15.423 -6.020 -3.098 1.00 98.38 88 ASP A O 1
ATOM 670 N N . GLY A 1 89 ? 15.103 -7.119 -1.164 1.00 96.50 89 GLY A N 1
ATOM 671 C CA . GLY A 1 89 ? 15.661 -6.076 -0.294 1.00 96.50 89 GLY A CA 1
ATOM 672 C C . GLY A 1 89 ? 14.656 -5.010 0.155 1.00 96.50 89 GLY A C 1
ATOM 673 O O . GLY A 1 89 ? 15.055 -3.973 0.683 1.00 96.50 89 GLY A O 1
ATOM 674 N N . PHE A 1 90 ? 13.356 -5.250 -0.021 1.00 97.94 90 PHE A N 1
ATOM 675 C CA . PHE A 1 90 ? 12.295 -4.343 0.417 1.00 97.94 90 PHE A CA 1
ATOM 676 C C . PHE A 1 90 ? 12.027 -4.515 1.919 1.00 97.94 90 PHE A C 1
ATOM 678 O O . PHE A 1 90 ? 11.270 -5.385 2.330 1.00 97.94 90 PHE A O 1
ATOM 685 N N . THR A 1 91 ? 12.644 -3.683 2.757 1.00 95.31 91 THR A N 1
ATOM 686 C CA . THR A 1 91 ? 12.607 -3.805 4.232 1.00 95.31 91 THR A CA 1
ATOM 687 C C . THR A 1 91 ? 11.503 -2.979 4.904 1.00 95.31 91 THR A C 1
ATOM 689 O O . THR A 1 91 ? 11.695 -2.460 6.007 1.00 95.31 91 THR A O 1
ATOM 692 N N . LEU A 1 92 ? 10.384 -2.760 4.215 1.00 97.88 92 LEU A N 1
ATOM 693 C CA . LEU A 1 92 ? 9.279 -1.975 4.758 1.00 97.88 92 LEU A CA 1
ATOM 694 C C . LEU A 1 92 ? 8.507 -2.781 5.811 1.00 97.88 92 LEU A C 1
ATOM 696 O O . LEU A 1 92 ? 8.293 -3.976 5.630 1.00 97.88 92 LEU A O 1
ATOM 700 N N . LYS A 1 93 ? 8.065 -2.117 6.884 1.00 96.62 93 LYS A N 1
ATOM 701 C CA . LYS A 1 93 ? 7.130 -2.665 7.880 1.00 96.62 93 LYS A CA 1
ATOM 702 C C . LYS A 1 93 ? 5.679 -2.218 7.657 1.00 96.62 93 LYS A C 1
ATOM 704 O O . LYS A 1 93 ? 4.767 -2.844 8.176 1.00 96.62 93 LYS A O 1
ATOM 709 N N . THR A 1 94 ? 5.466 -1.159 6.876 1.00 97.69 94 THR A N 1
ATOM 710 C CA . THR A 1 94 ? 4.151 -0.724 6.378 1.00 97.69 94 THR A CA 1
ATOM 711 C C . THR A 1 94 ? 4.206 -0.575 4.862 1.00 97.69 94 THR A C 1
ATOM 713 O O . THR A 1 94 ? 5.285 -0.420 4.296 1.00 97.69 94 THR A O 1
ATOM 716 N N . LEU A 1 95 ? 3.063 -0.625 4.180 1.00 97.81 95 LEU A N 1
ATOM 717 C CA . LEU A 1 95 ? 3.014 -0.446 2.731 1.00 97.81 95 LEU A CA 1
ATOM 718 C C . LEU A 1 95 ? 1.729 0.269 2.330 1.00 97.81 95 LEU A C 1
ATOM 720 O O . LEU A 1 95 ? 0.633 -0.167 2.670 1.00 97.81 95 LEU A O 1
ATOM 724 N N . THR A 1 96 ? 1.881 1.329 1.550 1.00 97.69 96 THR A N 1
ATOM 725 C CA . THR A 1 96 ? 0.798 2.013 0.852 1.00 97.69 96 THR A CA 1
ATOM 726 C C . THR A 1 96 ? 1.245 2.392 -0.558 1.00 97.69 96 THR A C 1
ATOM 728 O O . THR A 1 96 ? 2.416 2.224 -0.910 1.00 97.69 96 THR A O 1
ATOM 731 N N . ALA A 1 97 ? 0.316 2.882 -1.372 1.00 96.38 97 ALA A N 1
ATOM 732 C CA . ALA A 1 97 ? 0.603 3.443 -2.681 1.00 96.38 97 ALA A CA 1
ATOM 733 C C . ALA A 1 97 ? 0.181 4.910 -2.701 1.00 96.38 97 ALA A C 1
ATOM 735 O O . ALA A 1 97 ? -0.897 5.246 -2.220 1.00 96.38 97 ALA A O 1
ATOM 736 N N . THR A 1 98 ? 1.035 5.775 -3.240 1.00 94.62 98 THR A N 1
ATOM 737 C CA . THR A 1 98 ? 0.750 7.215 -3.362 1.00 94.62 98 THR A CA 1
ATOM 738 C C . THR A 1 98 ? 0.165 7.563 -4.728 1.00 94.62 98 THR A C 1
ATOM 740 O O . THR A 1 98 ? -0.475 8.599 -4.882 1.00 94.62 98 THR A O 1
ATOM 743 N N . GLY A 1 99 ? 0.335 6.666 -5.703 1.00 94.69 99 GLY A N 1
ATOM 744 C CA . GLY A 1 99 ? -0.216 6.753 -7.047 1.00 94.69 99 GLY A CA 1
ATOM 745 C C . GLY A 1 99 ? 0.326 5.639 -7.951 1.00 94.69 99 GLY A C 1
ATOM 746 O O . GLY A 1 99 ? 1.032 4.745 -7.471 1.00 94.69 99 GLY A O 1
ATOM 747 N N . PRO A 1 100 ? 0.038 5.692 -9.264 1.00 95.75 100 PRO A N 1
ATOM 748 C CA . PRO A 1 100 ? 0.415 4.656 -10.225 1.00 95.75 100 PRO A CA 1
ATOM 749 C C . PRO A 1 100 ? 1.907 4.308 -10.184 1.00 95.75 100 PRO A C 1
ATOM 751 O O . PRO A 1 100 ? 2.763 5.141 -10.488 1.00 95.75 100 PRO A O 1
ATOM 754 N N . GLY A 1 101 ? 2.234 3.066 -9.819 1.00 96.56 101 GLY A N 1
ATOM 755 C CA . GLY A 1 101 ? 3.620 2.596 -9.716 1.00 96.56 101 GLY A CA 1
ATOM 756 C C . GLY A 1 101 ? 4.462 3.239 -8.604 1.00 96.56 101 GLY A C 1
ATOM 757 O O . GLY A 1 101 ? 5.671 3.003 -8.570 1.00 96.56 101 GLY A O 1
ATOM 758 N N . TRP A 1 102 ? 3.864 4.012 -7.697 1.00 97.50 102 TRP A N 1
ATOM 759 C CA . TRP A 1 102 ? 4.543 4.612 -6.551 1.00 97.50 102 TRP A CA 1
ATOM 760 C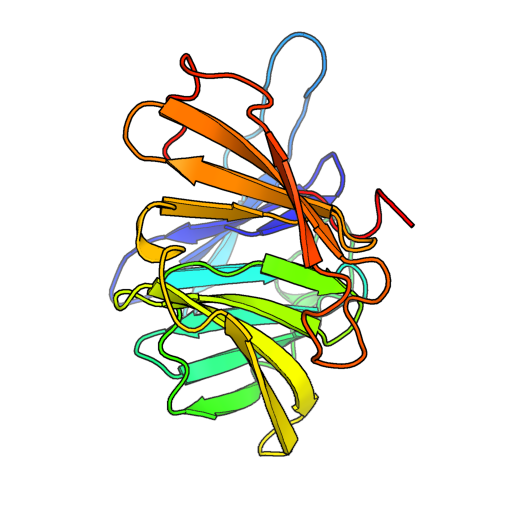 C . TRP A 1 102 ? 4.052 3.995 -5.249 1.00 97.50 102 TRP A C 1
ATOM 762 O O . TRP A 1 102 ? 2.872 4.072 -4.909 1.00 97.50 102 TRP A O 1
ATOM 772 N N . ILE A 1 103 ? 4.980 3.386 -4.513 1.00 97.75 103 ILE A N 1
ATOM 773 C CA . ILE A 1 103 ? 4.712 2.791 -3.202 1.00 97.75 103 ILE A CA 1
ATOM 774 C C . ILE A 1 103 ? 5.537 3.478 -2.127 1.00 97.75 103 ILE A C 1
ATOM 776 O O . ILE A 1 103 ? 6.647 3.942 -2.378 1.00 97.75 103 ILE A O 1
ATOM 780 N N . LEU A 1 104 ? 5.009 3.507 -0.913 1.00 97.94 104 LEU A N 1
ATOM 781 C CA . LEU A 1 104 ? 5.614 4.198 0.213 1.00 97.94 104 LEU A CA 1
ATOM 782 C C . LEU A 1 104 ? 5.378 3.407 1.498 1.00 97.94 104 LEU A C 1
ATOM 784 O O . LEU A 1 104 ? 4.389 2.687 1.639 1.00 97.94 104 LEU A O 1
ATOM 788 N N . GLY A 1 105 ? 6.310 3.509 2.436 1.00 98.06 105 GLY A N 1
ATOM 789 C CA . GLY A 1 105 ? 6.203 2.819 3.711 1.00 98.06 105 GLY A CA 1
ATOM 790 C C . GLY A 1 105 ? 7.289 3.218 4.691 1.00 98.06 105 GLY A C 1
ATOM 791 O O . GLY A 1 105 ? 8.251 3.916 4.356 1.00 98.06 105 GLY A O 1
ATOM 792 N N . THR A 1 106 ? 7.136 2.743 5.920 1.00 98.44 106 THR A N 1
ATOM 793 C CA . THR A 1 106 ? 8.106 2.950 6.994 1.00 98.44 106 THR A CA 1
ATOM 794 C C . THR A 1 106 ? 8.972 1.717 7.181 1.00 98.44 106 THR A C 1
ATOM 796 O O . THR A 1 106 ? 8.582 0.601 6.838 1.00 98.44 106 THR A O 1
ATOM 799 N N . THR A 1 107 ? 10.162 1.901 7.732 1.00 98.06 107 THR A N 1
ATOM 800 C CA . THR A 1 107 ? 11.045 0.811 8.161 1.00 98.06 107 THR A CA 1
ATOM 801 C C . THR A 1 107 ? 11.063 0.703 9.687 1.00 98.06 107 THR A C 1
ATOM 803 O O . THR A 1 107 ? 10.707 1.642 10.402 1.00 98.06 107 THR A O 1
ATOM 806 N N . THR A 1 108 ? 11.517 -0.437 10.213 1.00 96.62 108 THR A N 1
ATOM 807 C CA . THR A 1 108 ? 11.645 -0.654 11.667 1.00 96.62 108 THR A CA 1
ATOM 808 C C . THR A 1 108 ? 12.615 0.324 12.334 1.00 96.62 108 THR A C 1
ATOM 810 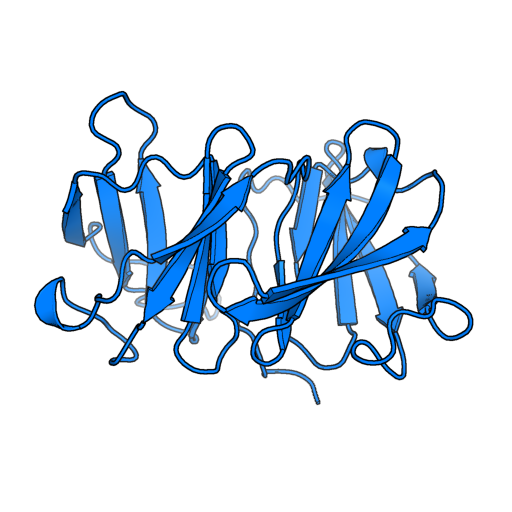O O . THR A 1 108 ? 12.390 0.719 13.472 1.00 96.62 108 THR A O 1
ATOM 813 N N . ASP A 1 109 ? 13.660 0.761 11.625 1.00 96.19 109 ASP A N 1
ATOM 814 C CA . ASP A 1 109 ? 14.617 1.771 12.105 1.00 96.19 109 ASP A CA 1
ATOM 815 C C . ASP A 1 109 ? 14.131 3.224 11.929 1.00 96.19 109 ASP A C 1
ATOM 817 O O . ASP A 1 109 ? 14.822 4.165 12.314 1.00 96.19 109 ASP A O 1
ATOM 821 N N . GLY A 1 110 ? 12.920 3.415 11.399 1.00 97.44 110 GLY A N 1
ATOM 822 C CA . GLY A 1 110 ? 12.212 4.690 11.445 1.00 97.44 110 GLY A CA 1
ATOM 823 C C . GLY A 1 110 ? 12.345 5.584 10.231 1.00 97.44 110 GLY A C 1
ATOM 824 O O . GLY A 1 110 ? 11.961 6.752 10.301 1.00 97.44 110 GLY A O 1
ATOM 825 N N . ARG A 1 111 ? 12.845 5.057 9.118 1.00 98.44 111 ARG A N 1
ATOM 826 C CA . ARG A 1 111 ? 12.905 5.787 7.853 1.00 98.44 111 ARG A CA 1
ATOM 827 C C . ARG A 1 111 ? 11.543 5.797 7.172 1.00 98.44 111 ARG A C 1
ATOM 829 O O . ARG A 1 111 ? 10.772 4.844 7.297 1.00 98.44 111 ARG A O 1
ATOM 836 N N . LEU A 1 112 ? 11.293 6.851 6.399 1.00 98.50 112 LEU A N 1
ATOM 837 C CA . LEU A 1 112 ? 10.206 6.905 5.422 1.00 98.50 112 LEU A CA 1
ATOM 838 C C . LEU A 1 112 ? 10.791 6.708 4.030 1.00 98.50 112 LEU A C 1
ATOM 840 O O . LEU A 1 112 ? 11.633 7.501 3.600 1.00 98.50 112 LEU A O 1
ATOM 844 N N . ILE A 1 113 ? 10.357 5.659 3.339 1.00 98.50 113 ILE A N 1
ATOM 845 C CA . ILE A 1 113 ? 10.899 5.264 2.042 1.00 98.50 113 ILE A CA 1
ATOM 846 C C . ILE A 1 113 ? 9.792 5.292 0.995 1.00 98.50 113 ILE A C 1
ATOM 848 O O . ILE A 1 113 ? 8.729 4.712 1.205 1.00 98.50 113 ILE A O 1
ATOM 852 N N . SER A 1 114 ? 10.087 5.911 -0.143 1.00 98.19 114 SER A N 1
ATOM 853 C CA . SER A 1 114 ? 9.277 5.858 -1.357 1.00 98.19 114 SER A CA 1
ATOM 854 C C . SER A 1 114 ? 10.004 5.041 -2.423 1.00 98.19 114 SER A C 1
ATOM 856 O O . SER A 1 114 ? 11.236 5.067 -2.513 1.00 98.19 114 SER A O 1
ATOM 858 N N . TYR A 1 115 ? 9.258 4.300 -3.233 1.00 98.44 115 TYR A N 1
ATOM 859 C CA . TYR A 1 115 ? 9.778 3.611 -4.401 1.00 98.44 115 TYR A CA 1
ATOM 860 C C . TYR A 1 115 ? 8.968 3.960 -5.638 1.00 98.44 115 TYR A C 1
ATOM 862 O O . TYR A 1 115 ? 7.740 3.873 -5.632 1.00 98.44 115 TYR A O 1
ATOM 870 N N . ARG A 1 116 ? 9.683 4.216 -6.735 1.00 98.44 116 ARG A N 1
ATOM 871 C CA . ARG A 1 116 ? 9.113 4.220 -8.082 1.00 98.44 116 ARG A CA 1
ATOM 872 C C . ARG A 1 116 ? 9.349 2.865 -8.730 1.00 98.44 116 ARG A C 1
ATOM 874 O O . ARG A 1 116 ? 10.500 2.460 -8.907 1.00 98.44 116 ARG A O 1
ATOM 881 N N . ILE A 1 117 ? 8.279 2.177 -9.108 1.00 98.44 117 ILE A N 1
ATOM 882 C CA . ILE A 1 117 ? 8.316 0.834 -9.686 1.00 98.44 117 ILE A CA 1
ATOM 883 C C . ILE A 1 117 ? 7.973 0.891 -11.174 1.00 98.44 117 ILE A C 1
ATOM 885 O O . ILE A 1 117 ? 6.810 1.006 -11.553 1.00 98.44 117 ILE A O 1
ATOM 889 N N . ASN A 1 118 ? 8.981 0.733 -12.033 1.00 97.12 118 ASN A N 1
ATOM 890 C CA . ASN A 1 118 ? 8.770 0.660 -13.482 1.00 97.12 118 ASN A CA 1
ATOM 891 C C . ASN A 1 118 ? 8.536 -0.795 -13.937 1.00 97.12 118 ASN A C 1
ATOM 893 O O . ASN A 1 118 ? 7.744 -1.056 -14.843 1.00 97.12 118 ASN A O 1
ATOM 897 N N . GLY A 1 119 ? 9.168 -1.771 -13.277 1.00 96.31 119 GLY A N 1
ATOM 898 C CA . GLY A 1 119 ? 8.995 -3.194 -13.572 1.00 96.31 119 GLY A CA 1
ATOM 899 C C . GLY A 1 119 ? 10.028 -4.091 -12.889 1.00 96.31 119 GLY A C 1
ATOM 900 O O . GLY A 1 119 ? 10.754 -3.662 -11.993 1.00 96.31 119 GLY A O 1
ATOM 901 N N . ALA A 1 120 ? 10.097 -5.354 -13.320 1.00 97.81 120 ALA A N 1
ATOM 902 C CA . ALA A 1 120 ? 11.069 -6.323 -12.812 1.00 97.81 120 ALA A CA 1
ATOM 903 C C . ALA A 1 120 ? 12.507 -5.814 -12.991 1.00 97.81 120 ALA A C 1
ATOM 905 O O . ALA A 1 120 ? 12.909 -5.464 -14.099 1.00 97.81 120 ALA A O 1
ATOM 906 N N . GLY A 1 121 ? 13.268 -5.736 -11.895 1.00 97.19 121 GLY A N 1
ATOM 907 C CA . GLY A 1 121 ? 14.639 -5.216 -11.899 1.00 97.19 121 GLY A CA 1
ATOM 908 C C . GLY A 1 121 ? 14.770 -3.724 -12.237 1.00 97.19 121 GLY A C 1
ATOM 909 O O . GLY A 1 121 ? 15.889 -3.233 -12.341 1.00 97.19 121 GLY A O 1
ATOM 910 N N . SER A 1 122 ? 13.660 -2.997 -12.400 1.00 97.81 122 SER A N 1
ATOM 911 C CA . SER A 1 122 ? 13.641 -1.575 -12.746 1.00 97.81 122 SER A CA 1
ATOM 912 C C . SER A 1 122 ? 12.794 -0.803 -11.744 1.00 97.81 122 SER A C 1
ATOM 914 O O . SER A 1 122 ? 11.573 -0.668 -11.873 1.00 97.81 122 SER A O 1
ATOM 916 N N . TRP A 1 123 ? 13.460 -0.306 -10.712 1.00 98.25 123 TRP A N 1
ATOM 917 C CA . TRP A 1 123 ? 12.851 0.484 -9.654 1.00 98.25 123 TRP A CA 1
ATOM 918 C C . TRP A 1 123 ? 13.878 1.437 -9.047 1.00 98.25 123 TRP A C 1
ATOM 920 O O . TRP A 1 123 ? 15.087 1.237 -9.169 1.00 98.25 123 TRP A O 1
ATOM 930 N N . GLN A 1 124 ? 13.386 2.492 -8.411 1.00 98.38 124 GLN A N 1
ATOM 931 C CA . GLN A 1 124 ? 14.196 3.502 -7.734 1.00 98.38 124 GLN A CA 1
ATOM 932 C C . GLN A 1 124 ? 13.721 3.620 -6.292 1.00 98.38 124 GLN A C 1
ATOM 934 O O . GLN A 1 124 ? 12.520 3.569 -6.039 1.00 98.38 124 GLN A O 1
ATOM 939 N N . ARG A 1 125 ? 14.663 3.760 -5.357 1.00 98.00 125 ARG A N 1
ATOM 940 C CA . ARG A 1 125 ? 14.395 3.960 -3.929 1.00 98.00 125 ARG A CA 1
ATOM 941 C C . ARG A 1 125 ? 14.743 5.388 -3.543 1.00 98.00 125 ARG A C 1
ATOM 943 O O . ARG A 1 125 ? 15.866 5.825 -3.785 1.00 98.00 125 ARG A O 1
ATOM 950 N N . TYR A 1 126 ? 13.831 6.036 -2.840 1.00 98.38 126 TYR A N 1
ATOM 951 C CA . TYR A 1 126 ? 13.992 7.366 -2.273 1.00 98.38 126 TYR A CA 1
ATOM 952 C C . TYR A 1 126 ? 13.814 7.290 -0.762 1.00 98.38 126 TYR A C 1
ATOM 954 O O . TYR A 1 126 ? 12.881 6.665 -0.263 1.0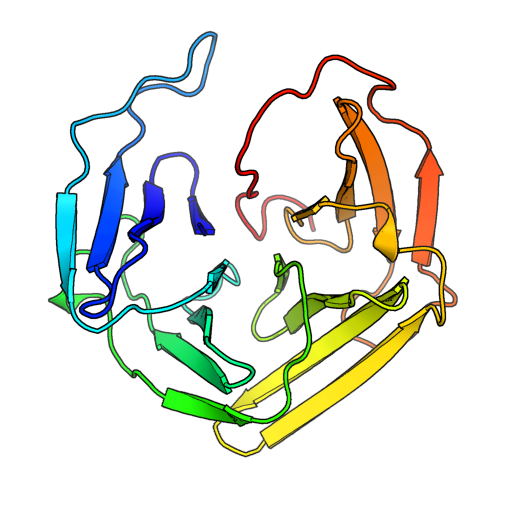0 98.38 126 TYR A O 1
ATOM 962 N N . GLN A 1 127 ? 14.732 7.901 -0.023 1.00 97.94 127 GLN A N 1
ATOM 963 C CA . GLN A 1 127 ? 14.623 8.028 1.425 1.00 97.94 127 GLN A CA 1
ATOM 964 C C . GLN A 1 127 ? 14.169 9.444 1.734 1.00 97.94 127 GLN A C 1
ATOM 966 O O . GLN A 1 127 ? 14.940 10.383 1.578 1.00 97.94 127 GLN A O 1
ATOM 971 N N . LEU A 1 128 ? 12.911 9.578 2.139 1.00 97.88 128 LEU A N 1
ATOM 972 C CA . LEU A 1 128 ? 12.291 10.876 2.384 1.00 97.88 128 LEU A CA 1
ATOM 973 C C . LEU A 1 128 ? 12.643 11.391 3.788 1.00 97.88 128 LEU A C 1
ATOM 975 O O . LEU A 1 128 ? 12.836 12.585 4.012 1.00 97.88 128 LEU A O 1
ATOM 979 N N . ARG A 1 129 ? 12.751 10.483 4.765 1.00 97.50 129 ARG A N 1
ATOM 980 C CA . ARG A 1 129 ? 13.134 10.803 6.148 1.00 97.50 129 ARG A CA 1
ATOM 981 C C . ARG A 1 129 ? 14.056 9.734 6.720 1.00 97.50 129 ARG A C 1
ATOM 983 O O . ARG A 1 129 ? 13.881 8.548 6.441 1.00 97.50 129 ARG A O 1
ATOM 990 N N . ASP A 1 130 ? 14.986 10.168 7.565 1.00 96.00 130 ASP A N 1
ATOM 991 C CA . ASP A 1 130 ? 16.025 9.309 8.147 1.00 96.00 130 ASP A CA 1
ATOM 992 C C . ASP A 1 130 ? 15.590 8.597 9.434 1.00 96.00 130 ASP A C 1
ATOM 994 O O . ASP A 1 130 ? 16.120 7.540 9.763 1.00 96.00 130 ASP A O 1
ATOM 998 N N . THR A 1 131 ? 14.644 9.168 10.183 1.00 94.81 131 THR A N 1
ATOM 999 C CA . THR A 1 131 ? 14.174 8.621 11.464 1.00 94.81 131 THR A CA 1
ATOM 1000 C C . THR A 1 131 ? 12.798 9.194 11.841 1.00 94.81 131 THR A C 1
ATOM 1002 O O . THR A 1 131 ? 12.258 10.034 11.118 1.00 94.81 131 THR A O 1
ATOM 1005 N N . THR A 1 132 ? 12.256 8.770 12.989 1.00 93.50 132 THR A N 1
ATOM 1006 C CA . THR A 1 132 ? 10.968 9.118 13.636 1.00 93.50 132 THR A CA 1
ATOM 1007 C C . THR A 1 132 ? 9.709 8.417 13.125 1.00 93.50 132 THR A C 1
ATOM 1009 O O . THR A 1 132 ? 8.690 8.450 13.813 1.00 93.50 132 THR A O 1
ATOM 1012 N N . TRP A 1 133 ? 9.757 7.717 11.991 1.00 97.69 133 TRP A N 1
ATOM 1013 C CA . TRP A 1 133 ? 8.573 7.064 11.411 1.00 97.69 133 TRP A CA 1
ATOM 1014 C C . TRP A 1 133 ? 8.315 5.647 11.941 1.00 97.69 133 TRP A C 1
ATOM 1016 O O . TRP A 1 133 ? 7.299 5.037 11.610 1.00 97.69 133 TRP A O 1
ATOM 1026 N N . GLN A 1 134 ? 9.185 5.121 12.811 1.00 96.50 134 GLN A N 1
ATOM 1027 C CA . GLN A 1 134 ? 9.020 3.794 13.417 1.00 96.50 134 GLN A CA 1
ATOM 1028 C C . GLN A 1 134 ? 7.830 3.725 14.377 1.00 96.50 134 GLN A C 1
ATOM 1030 O O . GLN A 1 134 ? 7.430 2.630 14.750 1.00 96.50 134 GLN A O 1
ATOM 1035 N N . VAL A 1 135 ? 7.278 4.873 14.775 1.00 96.12 135 VAL A N 1
ATOM 1036 C CA . VAL A 1 135 ? 6.127 4.969 15.685 1.00 96.12 135 VAL A CA 1
ATOM 1037 C C . VAL A 1 135 ? 4.814 4.514 15.047 1.00 96.12 135 VAL A C 1
ATOM 1039 O O . VAL A 1 135 ? 3.852 4.275 15.765 1.00 96.12 135 VAL A O 1
ATOM 1042 N N . PHE A 1 136 ? 4.759 4.423 13.714 1.00 97.31 136 PHE A N 1
ATOM 1043 C CA . PHE A 1 136 ? 3.545 4.041 12.999 1.00 97.31 136 PHE A CA 1
ATOM 1044 C C . PHE A 1 136 ? 3.486 2.543 12.754 1.00 97.31 136 PHE A C 1
ATOM 1046 O O . PHE A 1 136 ? 4.411 1.987 12.154 1.00 97.31 136 PHE A O 1
ATOM 1053 N N . ASP A 1 137 ? 2.389 1.918 13.161 1.00 96.25 137 ASP A N 1
ATOM 1054 C CA . ASP A 1 137 ? 2.108 0.505 12.894 1.00 96.25 137 ASP A CA 1
ATOM 1055 C C . ASP A 1 137 ? 1.302 0.336 11.602 1.00 96.25 137 ASP A C 1
ATOM 1057 O O . ASP A 1 137 ? 1.448 -0.669 10.905 1.00 96.25 137 ASP A O 1
ATOM 1061 N N . HIS A 1 138 ? 0.564 1.376 11.195 1.00 97.06 138 HIS A N 1
ATOM 1062 C CA . HIS A 1 138 ? 0.005 1.490 9.852 1.00 97.06 138 HIS A CA 1
ATOM 1063 C C . HIS A 1 138 ? 0.318 2.848 9.230 1.00 97.06 138 HIS A C 1
ATOM 1065 O O . HIS A 1 138 ? 0.327 3.886 9.893 1.00 97.06 138 HIS A O 1
ATOM 1071 N N . LEU A 1 139 ? 0.537 2.826 7.919 1.00 97.12 139 LEU A N 1
ATOM 1072 C CA . LEU A 1 139 ? 0.627 4.011 7.083 1.00 97.12 139 LEU A CA 1
ATOM 1073 C C . LEU A 1 139 ? -0.244 3.768 5.854 1.00 97.12 139 LEU A C 1
ATOM 1075 O O . LEU A 1 139 ? -0.094 2.743 5.191 1.00 97.12 139 LEU A O 1
ATOM 1079 N N . LEU A 1 140 ? -1.165 4.683 5.579 1.00 96.38 140 LEU A N 1
ATOM 1080 C CA . LEU A 1 140 ? -2.111 4.585 4.471 1.00 96.38 140 LEU A CA 1
ATOM 1081 C C . LEU A 1 140 ? -2.175 5.909 3.710 1.00 96.38 140 LEU A C 1
ATOM 1083 O O . LEU A 1 140 ? -2.009 6.977 4.298 1.00 96.38 140 LEU A O 1
ATOM 1087 N N . SER A 1 141 ? -2.447 5.834 2.413 1.00 97.19 141 SER A N 1
ATOM 1088 C CA . SER A 1 141 ? -2.621 6.991 1.546 1.00 97.19 141 SER A CA 1
ATOM 1089 C C . SER A 1 141 ? -3.878 6.823 0.692 1.00 97.19 141 SER A C 1
ATOM 1091 O O . SER A 1 141 ? -4.027 5.790 0.038 1.00 97.19 141 SER A O 1
ATOM 1093 N N . PRO A 1 142 ? -4.782 7.817 0.675 1.00 96.12 142 PRO A N 1
ATOM 1094 C CA . PRO A 1 142 ? -5.838 7.908 -0.326 1.00 96.12 142 PRO A CA 1
ATOM 1095 C C . PRO A 1 142 ? -5.345 8.417 -1.697 1.00 96.12 142 PRO A C 1
ATOM 1097 O O . PRO A 1 142 ? -6.156 8.599 -2.603 1.00 96.12 142 PRO A O 1
ATOM 1100 N N . GLY A 1 143 ? -4.040 8.657 -1.869 1.00 93.81 143 GLY A N 1
ATOM 1101 C CA . GLY A 1 143 ? -3.455 9.340 -3.026 1.00 93.81 143 GLY A CA 1
ATOM 1102 C C . GLY A 1 143 ? -3.177 10.825 -2.766 1.00 93.81 143 GLY A C 1
ATOM 1103 O O . GLY A 1 143 ? -3.372 11.319 -1.654 1.00 93.81 143 GLY A O 1
ATOM 1104 N N . GLY A 1 144 ? -2.678 11.520 -3.793 1.00 88.94 144 GLY A N 1
ATOM 1105 C CA . GLY A 1 144 ? -2.491 12.979 -3.778 1.00 88.94 144 GLY A CA 1
ATOM 1106 C C . GLY A 1 144 ? -1.505 13.489 -2.723 1.00 88.94 144 GLY A C 1
ATOM 1107 O O . GLY A 1 144 ? -1.667 14.595 -2.234 1.00 88.94 144 GLY A O 1
ATOM 1108 N N . GLY A 1 145 ? -0.548 12.657 -2.295 1.00 94.31 145 GLY A N 1
ATOM 1109 C CA . GLY A 1 145 ? 0.452 13.039 -1.289 1.00 94.31 145 GLY A CA 1
ATOM 1110 C C . GLY A 1 145 ? -0.054 13.088 0.155 1.00 94.31 145 GLY A C 1
ATOM 1111 O O . GLY A 1 145 ? 0.714 13.355 1.077 1.00 94.31 145 GLY A O 1
ATOM 1112 N N . VAL A 1 146 ? -1.325 12.758 0.395 1.00 97.06 146 VAL A N 1
ATOM 1113 C CA . VAL A 1 146 ? -1.876 12.676 1.751 1.00 97.06 146 VAL A CA 1
ATOM 1114 C C . VAL A 1 146 ? -1.529 11.330 2.374 1.00 97.06 146 VAL A C 1
ATOM 1116 O O . VAL A 1 146 ? -1.790 10.275 1.787 1.00 97.06 146 VAL A O 1
ATOM 1119 N N . TYR A 1 147 ? -1.000 11.350 3.598 1.00 97.31 147 TYR A N 1
ATOM 1120 C CA . TYR A 1 147 ? -0.699 10.144 4.373 1.00 97.31 147 TYR A CA 1
ATOM 1121 C C . TYR A 1 147 ? -1.347 10.202 5.754 1.00 97.31 147 TYR A C 1
ATOM 1123 O O . TYR A 1 147 ? -1.307 11.235 6.427 1.00 97.31 147 TYR A O 1
ATOM 1131 N N . TYR A 1 148 ? -1.872 9.069 6.217 1.00 97.75 148 TYR A N 1
ATOM 1132 C CA . TYR A 1 148 ? -2.293 8.897 7.602 1.00 97.75 148 TYR A CA 1
ATOM 1133 C C . TYR A 1 148 ? -1.439 7.851 8.303 1.00 97.75 148 TYR A C 1
ATOM 1135 O O . TYR A 1 148 ? -1.359 6.703 7.864 1.00 97.75 148 TYR A O 1
ATOM 1143 N N . GLY A 1 149 ? -0.802 8.266 9.395 1.00 97.75 149 GLY A N 1
ATOM 1144 C CA . GLY A 1 149 ? 0.002 7.409 10.254 1.00 97.75 149 GLY A CA 1
ATOM 1145 C C . GLY A 1 149 ? -0.771 7.049 11.513 1.00 97.75 149 GLY A C 1
ATOM 1146 O O . GLY A 1 149 ? -1.090 7.930 12.313 1.00 97.75 149 GLY A O 1
ATOM 1147 N N . HIS A 1 150 ? -1.053 5.763 11.694 1.00 98.06 150 HIS A N 1
ATOM 1148 C CA . HIS A 1 150 ? -1.664 5.225 12.908 1.00 98.06 150 HIS A CA 1
ATOM 1149 C C . HIS A 1 150 ? -0.590 4.648 13.821 1.00 98.06 150 HIS A C 1
ATOM 1151 O O . HIS A 1 150 ? 0.347 3.995 13.350 1.00 98.06 150 HIS A O 1
ATOM 1157 N N . ARG A 1 151 ? -0.716 4.908 15.120 1.00 96.19 151 ARG A N 1
ATOM 1158 C CA . ARG A 1 151 ? 0.200 4.400 16.144 1.00 96.19 151 A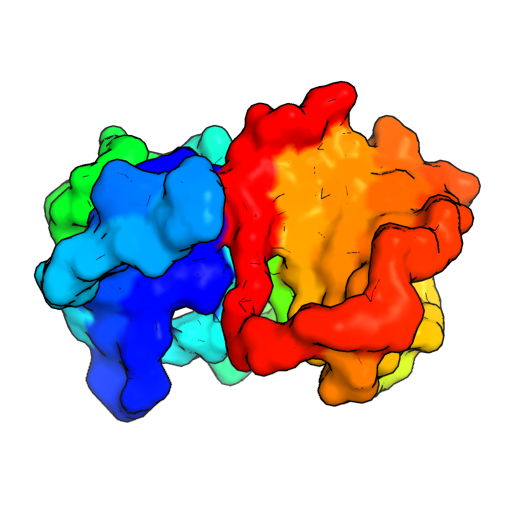RG A CA 1
ATOM 1159 C C . ARG A 1 151 ? -0.507 3.403 17.054 1.00 96.19 151 ARG A C 1
ATOM 1161 O O . ARG A 1 151 ? -1.706 3.539 17.298 1.00 96.19 151 ARG A O 1
ATOM 1168 N N . GLY A 1 152 ? 0.244 2.457 17.613 1.00 93.94 152 GLY A N 1
ATOM 1169 C CA . GLY A 1 152 ? -0.290 1.392 18.464 1.00 93.94 152 GLY A CA 1
ATOM 1170 C C . GLY A 1 152 ? -1.066 1.860 19.702 1.00 93.94 152 GLY A C 1
ATOM 1171 O O . GLY A 1 152 ? -1.919 1.119 20.186 1.00 93.94 152 GLY A O 1
ATOM 1172 N N . GLU A 1 153 ? -0.851 3.084 20.202 1.00 94.62 153 GLU A N 1
ATOM 1173 C CA . GLU A 1 153 ? -1.666 3.657 21.287 1.00 94.62 153 GLU A CA 1
ATOM 1174 C C . GLU A 1 153 ? -3.051 4.172 20.843 1.00 94.62 153 GLU A C 1
ATOM 1176 O O . GLU A 1 153 ? -3.845 4.617 21.673 1.00 94.62 153 GLU A O 1
ATOM 1181 N N . GLY A 1 154 ? -3.348 4.111 19.544 1.00 96.38 154 GLY A N 1
ATOM 1182 C CA . GLY A 1 154 ? -4.647 4.432 18.960 1.00 96.38 154 GLY A CA 1
ATOM 1183 C C . GLY A 1 154 ? -4.804 5.864 18.456 1.00 96.38 154 GLY A C 1
ATOM 1184 O O . GLY A 1 154 ? -5.930 6.317 18.269 1.00 96.38 154 GLY A O 1
ATOM 1185 N N . SER A 1 155 ? -3.705 6.583 18.241 1.00 97.50 155 SER A N 1
ATOM 1186 C CA . SER A 1 155 ? -3.707 7.918 17.639 1.00 97.50 155 SER A CA 1
ATOM 1187 C C . SER A 1 155 ? -3.593 7.846 16.109 1.00 97.50 155 SER A C 1
ATOM 1189 O O . SER A 1 155 ? -3.015 6.905 15.555 1.00 97.50 155 SER A O 1
ATOM 1191 N N . LEU A 1 156 ? -4.120 8.859 15.415 1.00 98.12 156 LEU A N 1
ATOM 1192 C CA . LEU A 1 156 ? -4.030 9.004 13.962 1.00 98.12 156 LEU A CA 1
ATOM 1193 C C . LEU A 1 156 ? -3.481 10.387 13.604 1.00 98.12 156 LEU A C 1
ATOM 1195 O O . LEU A 1 156 ? -4.044 11.412 13.983 1.00 98.12 156 LEU A O 1
ATOM 1199 N N . PHE A 1 157 ? -2.403 10.427 12.830 1.00 98.19 157 PHE A N 1
ATOM 1200 C CA . PHE A 1 157 ? -1.746 11.654 12.376 1.00 98.19 157 PHE A CA 1
ATOM 1201 C C . PHE A 1 157 ? -1.892 11.829 10.872 1.00 98.19 157 PHE A C 1
ATOM 1203 O O . PHE A 1 157 ? -1.908 10.839 10.145 1.00 98.19 157 PHE A O 1
ATOM 1210 N N . ARG A 1 158 ? -1.943 13.079 10.404 1.00 97.81 158 ARG A N 1
ATOM 1211 C CA . ARG A 1 158 ? -1.976 13.414 8.975 1.00 97.81 158 ARG A CA 1
ATOM 1212 C C . ARG A 1 158 ? -0.668 14.059 8.531 1.00 97.81 158 ARG A C 1
ATOM 1214 O O . ARG A 1 158 ? -0.117 14.914 9.227 1.00 97.81 158 ARG A O 1
ATOM 1221 N N . TYR A 1 159 ? -0.233 13.687 7.340 1.00 97.88 159 TYR A N 1
ATOM 1222 C CA . TYR A 1 159 ? 0.890 14.262 6.616 1.00 97.88 159 TYR A CA 1
ATOM 1223 C C . TYR A 1 159 ? 0.460 14.595 5.191 1.00 97.88 159 TYR A C 1
ATOM 1225 O O . TYR A 1 159 ? -0.524 14.045 4.694 1.00 97.88 159 TYR A O 1
ATOM 1233 N N . ASP A 1 160 ? 1.197 15.507 4.580 1.00 97.06 160 ASP A N 1
ATOM 1234 C CA . ASP A 1 160 ? 0.977 16.014 3.233 1.00 97.06 160 ASP A CA 1
ATOM 1235 C C . ASP A 1 160 ? 2.327 16.149 2.529 1.00 97.06 160 ASP A C 1
ATOM 1237 O O . ASP A 1 160 ? 3.306 16.556 3.156 1.00 97.06 160 ASP A O 1
ATOM 1241 N N . ASP A 1 161 ? 2.373 15.766 1.267 1.00 97.06 161 ASP A N 1
ATOM 1242 C CA . ASP A 1 161 ? 3.532 15.780 0.385 1.00 97.06 161 ASP A CA 1
ATOM 1243 C C . ASP A 1 161 ? 3.064 16.417 -0.922 1.00 97.06 161 ASP A C 1
ATOM 1245 O O . ASP A 1 161 ? 2.239 15.840 -1.627 1.00 97.06 161 ASP A O 1
ATOM 1249 N N . GLU A 1 162 ? 3.501 17.646 -1.192 1.00 96.94 162 GLU A N 1
ATOM 1250 C CA . GLU A 1 162 ? 2.975 18.439 -2.310 1.00 96.94 162 GLU A CA 1
ATOM 1251 C C . GLU A 1 162 ? 3.290 17.784 -3.667 1.00 96.94 162 GLU A C 1
ATOM 1253 O O . GLU A 1 162 ? 2.523 17.924 -4.624 1.00 96.94 162 GLU A O 1
ATOM 1258 N N . ASN A 1 163 ? 4.386 17.026 -3.748 1.00 96.44 163 ASN A N 1
ATOM 1259 C CA . ASN A 1 163 ? 4.786 16.283 -4.928 1.00 96.44 163 ASN A CA 1
ATOM 1260 C C . ASN A 1 163 ? 5.326 14.884 -4.570 1.00 96.44 163 ASN A C 1
ATOM 1262 O O . ASN A 1 163 ? 6.528 14.620 -4.679 1.00 96.44 163 ASN A O 1
ATOM 1266 N N . PRO A 1 164 ? 4.440 13.901 -4.323 1.00 95.88 164 PRO A N 1
ATOM 1267 C CA . PRO A 1 164 ? 4.830 12.565 -3.859 1.00 95.88 164 PRO A CA 1
ATOM 1268 C C . PRO A 1 164 ? 5.571 11.715 -4.914 1.00 95.88 164 PRO A C 1
ATOM 1270 O O . PRO A 1 164 ? 5.810 10.520 -4.705 1.00 95.88 164 PRO A O 1
ATOM 1273 N N . TYR A 1 165 ? 5.909 12.300 -6.069 1.00 96.50 165 TYR A N 1
ATOM 1274 C CA . TYR A 1 165 ? 6.467 11.642 -7.250 1.00 96.50 165 TYR A CA 1
ATOM 1275 C C . TYR A 1 165 ? 7.867 12.138 -7.644 1.00 96.50 165 TYR A C 1
ATOM 1277 O O . TYR A 1 165 ? 8.380 11.741 -8.695 1.00 96.50 165 TYR A O 1
ATOM 1285 N N . ASP A 1 166 ? 8.510 12.998 -6.852 1.00 96.62 166 ASP A N 1
ATOM 1286 C CA . ASP A 1 166 ? 9.874 13.473 -7.135 1.00 96.62 166 ASP A CA 1
ATOM 1287 C C . ASP A 1 166 ? 10.959 12.848 -6.246 1.00 96.62 166 ASP A C 1
ATOM 1289 O O . ASP A 1 166 ? 12.156 13.009 -6.513 1.00 96.62 166 ASP A O 1
ATOM 1293 N N . GLY A 1 167 ? 10.546 12.084 -5.232 1.00 96.00 167 GLY A N 1
ATOM 1294 C CA . GLY A 1 167 ? 11.450 11.424 -4.300 1.00 96.00 167 GLY A CA 1
ATOM 1295 C C . GLY A 1 167 ? 12.154 12.384 -3.342 1.00 96.00 167 GLY A C 1
ATOM 1296 O O . GLY A 1 167 ? 13.241 12.050 -2.852 1.00 96.00 167 GLY A O 1
ATOM 1297 N N . ARG A 1 168 ? 11.576 13.563 -3.101 1.00 96.50 168 ARG A N 1
ATOM 1298 C CA . ARG A 1 168 ? 12.074 14.580 -2.174 1.00 96.50 168 ARG A CA 1
ATOM 1299 C C . ARG A 1 168 ? 11.156 14.701 -0.959 1.00 96.50 168 ARG A C 1
ATOM 1301 O O . ARG A 1 168 ? 10.160 14.005 -0.833 1.00 96.50 168 ARG A O 1
ATOM 1308 N N . ALA A 1 169 ? 11.608 15.462 0.029 1.00 95.31 169 ALA A N 1
ATOM 1309 C CA . ALA A 1 169 ? 10.933 15.576 1.322 1.00 95.31 169 ALA A CA 1
ATOM 1310 C C . ALA A 1 169 ? 10.986 16.998 1.891 1.00 95.31 169 ALA A C 1
ATOM 1312 O O . ALA A 1 169 ? 10.781 17.206 3.095 1.00 95.31 169 ALA A O 1
ATOM 1313 N N . ASP A 1 170 ? 11.358 17.964 1.059 1.00 97.06 170 ASP A N 1
ATOM 1314 C CA . ASP A 1 170 ? 11.330 19.396 1.347 1.00 97.06 170 ASP A CA 1
ATOM 1315 C C . ASP A 1 170 ? 9.893 19.934 1.407 1.00 97.06 170 ASP A C 1
ATOM 1317 O O . ASP A 1 170 ? 9.616 20.881 2.146 1.00 97.06 170 ASP A O 1
ATOM 1321 N N . ASP A 1 171 ? 8.971 19.271 0.725 1.00 96.25 171 ASP A N 1
ATOM 1322 C CA . ASP A 1 171 ? 7.532 19.521 0.710 1.00 96.25 171 ASP A CA 1
ATOM 1323 C C . ASP A 1 171 ? 6.713 18.572 1.605 1.00 96.25 171 ASP A C 1
ATOM 1325 O O . ASP A 1 171 ? 5.563 18.873 1.910 1.00 96.25 171 ASP A O 1
ATOM 1329 N N . LEU A 1 172 ? 7.313 17.504 2.139 1.00 97.25 172 LEU A N 1
ATOM 1330 C CA . LEU A 1 172 ? 6.672 16.622 3.120 1.00 97.25 172 LEU A CA 1
ATOM 1331 C C . LEU A 1 172 ? 6.464 17.302 4.489 1.00 97.25 172 LEU A C 1
ATOM 1333 O O . LEU A 1 172 ? 7.411 17.487 5.268 1.00 97.25 172 LEU A O 1
ATOM 1337 N N . ARG A 1 173 ? 5.210 17.576 4.855 1.00 97.12 173 ARG A N 1
ATOM 1338 C CA . ARG A 1 173 ? 4.805 18.302 6.071 1.00 97.12 173 ARG A CA 1
ATOM 1339 C C . ARG A 1 173 ? 3.874 17.481 6.961 1.00 97.12 173 ARG A C 1
ATOM 1341 O O . ARG A 1 173 ? 2.964 16.800 6.502 1.00 97.12 173 ARG A O 1
ATOM 1348 N N . GLY A 1 174 ? 4.076 17.582 8.275 1.00 96.25 174 GLY A N 1
ATOM 1349 C CA . GLY A 1 174 ? 3.129 17.065 9.265 1.00 96.25 174 GLY A CA 1
ATOM 1350 C C . GLY A 1 174 ? 2.002 18.063 9.518 1.00 96.25 174 GLY A C 1
ATOM 1351 O O . GLY A 1 174 ? 2.267 19.235 9.768 1.00 96.25 174 GLY A O 1
ATOM 1352 N N . GLN A 1 175 ? 0.758 17.591 9.495 1.00 95.19 175 GLN A N 1
ATOM 1353 C CA . GLN A 1 175 ? -0.453 18.402 9.686 1.00 95.19 175 GLN A CA 1
ATOM 1354 C C . GLN A 1 175 ? -1.072 18.232 11.086 1.00 95.19 175 GLN A C 1
ATOM 1356 O O . GLN A 1 175 ? -2.154 18.749 11.353 1.00 95.19 175 GLN A O 1
ATOM 1361 N N . GLY A 1 176 ? -0.395 17.504 11.981 1.00 95.12 176 GLY A N 1
ATOM 1362 C CA . GLY A 1 176 ? -0.853 17.224 13.343 1.00 95.12 176 GLY A CA 1
ATOM 1363 C C . GLY A 1 176 ? -1.708 15.960 13.466 1.00 95.12 176 GLY A C 1
ATOM 1364 O O . GLY A 1 176 ? -1.831 15.164 12.530 1.00 95.12 176 GLY A O 1
ATOM 1365 N N . ALA A 1 177 ? -2.256 15.754 14.664 1.00 96.44 177 ALA A N 1
ATOM 1366 C CA . ALA A 1 177 ? -3.166 14.649 14.941 1.00 96.44 177 ALA A CA 1
ATOM 1367 C C . ALA A 1 177 ? -4.539 14.927 14.309 1.00 96.44 177 ALA A C 1
ATOM 1369 O O . ALA A 1 177 ? -5.099 16.007 14.485 1.00 96.44 177 ALA A O 1
ATOM 1370 N N . VAL A 1 178 ? -5.071 13.942 13.588 1.00 97.00 178 VAL A N 1
ATOM 1371 C CA . VAL A 1 178 ? -6.494 13.867 13.227 1.00 97.00 178 VAL A CA 1
ATOM 1372 C C . VAL A 1 178 ? -7.297 13.508 14.470 1.00 97.00 178 VAL A C 1
ATOM 1374 O O . VAL A 1 178 ? -8.305 14.140 14.761 1.00 97.00 178 VAL A O 1
ATOM 1377 N N . ASP A 1 179 ? -6.802 12.516 15.209 1.00 97.12 179 ASP A N 1
ATOM 1378 C CA . ASP A 1 179 ? -7.293 12.121 16.522 1.00 97.12 179 ASP A CA 1
ATOM 1379 C C . ASP A 1 179 ? -6.103 11.664 17.376 1.00 97.12 179 ASP A C 1
ATOM 1381 O O . ASP A 1 179 ? -5.121 11.114 16.867 1.00 97.12 179 ASP A O 1
ATOM 1385 N N . THR A 1 180 ? -6.163 11.904 18.678 1.00 96.75 180 THR A N 1
ATOM 1386 C CA . THR A 1 180 ? -5.119 11.508 19.626 1.00 96.75 180 THR A CA 1
ATOM 1387 C C . THR A 1 180 ? -5.386 10.145 20.259 1.00 96.75 180 THR A C 1
ATOM 1389 O O . THR A 1 180 ? -4.480 9.598 20.886 1.00 96.75 180 THR A O 1
ATOM 1392 N N . THR A 1 181 ? -6.585 9.574 20.097 1.00 96.06 181 THR A N 1
ATOM 1393 C CA . THR A 1 181 ? -6.943 8.238 20.600 1.00 96.06 181 THR A CA 1
ATOM 1394 C C . THR A 1 181 ? -8.112 7.623 19.807 1.00 96.06 181 THR A C 1
ATOM 1396 O O . THR A 1 181 ? -8.548 8.170 18.801 1.00 96.06 181 THR A O 1
ATOM 1399 N N . GLY A 1 182 ? -8.617 6.461 20.232 1.00 93.25 182 GLY A N 1
ATOM 1400 C CA . GLY A 1 182 ? -9.850 5.855 19.711 1.00 93.25 182 GLY A CA 1
ATOM 1401 C C . GLY A 1 182 ? -9.695 4.940 18.491 1.00 93.25 182 GLY A C 1
ATOM 1402 O O . GLY A 1 182 ? -10.605 4.157 18.213 1.00 93.25 182 GLY A O 1
ATOM 1403 N N . TRP A 1 183 ? -8.552 4.956 17.803 1.00 95.31 183 TRP A N 1
ATOM 1404 C CA . TRP A 1 183 ? -8.299 4.082 16.652 1.00 95.31 183 TRP A CA 1
ATOM 1405 C C . TRP A 1 183 ? -7.776 2.714 17.093 1.00 95.31 183 TRP A C 1
ATOM 1407 O O . TRP A 1 183 ? -6.581 2.525 17.304 1.00 95.31 183 TRP A O 1
ATOM 1417 N N . THR A 1 184 ? -8.677 1.744 17.233 1.00 93.94 184 THR A N 1
ATOM 1418 C CA . THR A 1 184 ? -8.378 0.387 17.734 1.00 93.94 184 THR A CA 1
ATOM 1419 C C . THR A 1 184 ? -8.326 -0.685 16.641 1.00 93.94 184 THR A C 1
ATOM 1421 O O . THR A 1 184 ? -8.233 -1.876 16.940 1.00 93.94 184 THR A O 1
ATOM 1424 N N . GLN A 1 185 ? -8.412 -0.289 15.369 1.00 90.44 185 GLN A N 1
ATOM 1425 C CA . GLN A 1 185 ? -8.387 -1.209 14.235 1.00 90.44 185 GLN A CA 1
ATOM 1426 C C . GLN A 1 185 ? -7.024 -1.899 14.124 1.00 90.44 185 GLN A C 1
ATOM 1428 O O . GLN A 1 185 ? -5.982 -1.272 14.273 1.00 90.44 185 GLN A O 1
ATOM 1433 N N . THR A 1 186 ? -7.041 -3.196 13.820 1.00 87.44 186 THR A N 1
ATOM 1434 C CA . THR A 1 186 ? -5.829 -4.020 13.668 1.00 87.44 186 THR A CA 1
ATOM 1435 C C . THR A 1 186 ? -5.255 -4.002 12.254 1.00 87.44 186 THR A C 1
ATOM 1437 O O . THR A 1 186 ? -4.135 -4.454 12.037 1.00 87.44 186 THR A O 1
ATOM 1440 N N . LEU A 1 187 ? -6.039 -3.528 11.283 1.00 89.81 187 LEU A N 1
ATOM 1441 C CA . LEU A 1 187 ? -5.634 -3.326 9.901 1.00 89.81 187 LEU A CA 1
ATOM 1442 C C . LEU A 1 187 ? -6.319 -2.077 9.362 1.00 89.81 187 LEU A C 1
ATOM 1444 O O . LEU A 1 187 ? -7.531 -1.907 9.503 1.00 89.81 187 LEU A O 1
ATOM 1448 N N . LEU A 1 188 ? -5.541 -1.238 8.688 1.00 94.00 188 LEU A N 1
ATOM 1449 C CA . LEU A 1 188 ? -6.020 -0.040 8.014 1.00 94.00 188 LEU A CA 1
ATOM 1450 C C . LEU A 1 188 ? -5.507 -0.020 6.573 1.00 94.00 188 LEU A C 1
ATOM 1452 O O . LEU A 1 188 ? -4.392 -0.447 6.277 1.00 94.00 188 LEU A O 1
ATOM 1456 N N . SER A 1 189 ? -6.343 0.473 5.669 1.00 94.06 189 SER A N 1
ATOM 1457 C CA . SER A 1 189 ? -6.012 0.736 4.270 1.00 94.06 189 SER A CA 1
ATOM 1458 C C . SER A 1 189 ? -6.920 1.861 3.775 1.00 94.06 189 SER A C 1
ATOM 1460 O O . SER A 1 189 ? -7.935 2.159 4.405 1.00 94.06 189 SER A O 1
ATOM 1462 N N . ALA A 1 190 ? -6.553 2.499 2.672 1.00 94.31 190 ALA A N 1
ATOM 1463 C CA . ALA A 1 190 ? -7.338 3.556 2.052 1.00 94.31 190 ALA A CA 1
ATOM 1464 C C . ALA A 1 190 ? -7.558 3.232 0.581 1.00 94.31 190 ALA A C 1
ATOM 1466 O O . ALA A 1 190 ? -6.705 2.617 -0.057 1.00 94.31 190 ALA A O 1
ATOM 1467 N N . GLN A 1 191 ? -8.707 3.659 0.062 1.00 93.62 191 GLN A N 1
ATOM 1468 C CA . GLN A 1 191 ? -8.947 3.643 -1.369 1.00 93.62 191 GLN A CA 1
ATOM 1469 C C . GLN A 1 191 ? -7.998 4.654 -2.038 1.00 93.62 191 GLN A C 1
ATOM 1471 O O . GLN A 1 191 ? -8.067 5.845 -1.712 1.00 93.62 191 GLN A O 1
ATOM 1476 N N . PRO A 1 192 ? -7.139 4.212 -2.970 1.00 90.25 192 PRO A N 1
ATOM 1477 C CA . PRO A 1 192 ? -6.242 5.108 -3.690 1.00 90.25 192 PRO A CA 1
ATOM 1478 C C . PRO A 1 192 ? -7.016 6.033 -4.641 1.00 90.25 192 PRO A C 1
ATOM 1480 O O . PRO A 1 192 ? -8.146 5.743 -5.033 1.00 90.25 192 PRO A O 1
ATOM 1483 N N . ALA A 1 193 ? -6.373 7.130 -5.046 1.00 86.62 193 ALA A N 1
ATOM 1484 C CA . ALA A 1 193 ? -6.901 8.127 -5.984 1.00 86.62 193 ALA A CA 1
ATOM 1485 C C . ALA A 1 193 ? -8.250 8.760 -5.576 1.00 86.62 193 ALA A C 1
ATOM 1487 O O . ALA A 1 193 ? -9.041 9.158 -6.431 1.00 86.62 193 ALA A O 1
ATOM 1488 N N . THR A 1 194 ? -8.517 8.877 -4.273 1.00 86.19 194 THR A N 1
ATOM 1489 C CA . THR A 1 194 ? -9.665 9.641 -3.742 1.00 86.19 194 THR A CA 1
ATOM 1490 C C . THR A 1 194 ? -9.296 11.077 -3.366 1.00 86.19 194 THR A C 1
ATOM 1492 O O . THR A 1 194 ? -10.178 11.889 -3.091 1.00 86.19 194 THR A O 1
ATOM 1495 N N . VAL A 1 195 ? -8.001 11.399 -3.406 1.00 81.44 195 VAL A N 1
ATOM 1496 C CA . VAL A 1 195 ? -7.435 12.743 -3.257 1.00 81.44 195 VAL A CA 1
ATOM 1497 C C . VAL A 1 195 ? -6.454 12.984 -4.411 1.00 81.44 195 VAL A C 1
ATOM 1499 O O . VAL A 1 195 ? -5.753 12.053 -4.821 1.00 81.44 195 VAL A O 1
ATOM 1502 N N . SER A 1 196 ? -6.439 14.207 -4.951 1.00 70.31 196 SER A N 1
ATOM 1503 C CA . SER A 1 196 ? -5.638 14.632 -6.111 1.00 70.31 196 SER A CA 1
ATOM 1504 C C . SER A 1 196 ? -4.847 15.893 -5.829 1.00 70.31 196 SER A C 1
ATOM 1506 O O . SER A 1 196 ? -5.484 16.813 -5.263 1.00 70.31 196 SER A O 1
#

pLDDT: mean 95.68, std 3.83, range [70.31, 98.69]

Radius of gyration: 15.94 Å; chains: 1; bounding box: 39×41×36 Å

Secondary structure (DSSP, 8-state):
-EE-SSSEEEEEEPSTT-EEEEEEEEE-SSS-EEPPPEEEEE----SEEEE-SSSEEEEEETTEEEEEEE--SS--GGGEEEEEEEES---BSS-EEEETTEEEEEBTTS-EEEEEEEETTEEEEEEEESSSGGGEEEEEEEETTEEEEEETTS-EEEEE-S-TTSS--SS-EEEEEEESS----S-----TTS--

Foldseek 3Di:
DEQADPFWDWDWDADPFIWIWIWGWPDPPPDTDTDDTHTAGTPNNFPAWEDQNPQWIWGDDPQWIWIWGAQDSHDHNVRTGDRATQDGRNQFLEWYHQHDQKIWGAHLQAWTKIKRGPGRVDIDIATAGDHDRNQFNYWEHQHQQWIWGAGPQAWIWIWGANCSPPSYNPRIDTPGTPGGHDRPDPDDYHHHPPYD